Protein AF-A0A1F3V6T2-F1 (afdb_monomer)

Structure (mmCIF, N/CA/C/O backbone):
data_AF-A0A1F3V6T2-F1
#
_entry.id   AF-A0A1F3V6T2-F1
#
loop_
_atom_site.group_PDB
_atom_site.id
_atom_site.type_symbol
_atom_site.label_atom_id
_atom_site.label_alt_id
_atom_site.label_comp_id
_atom_site.label_asym_id
_atom_site.label_entity_id
_atom_site.label_seq_id
_atom_site.pdbx_PDB_ins_code
_atom_site.Cartn_x
_atom_site.Cartn_y
_atom_site.Cartn_z
_atom_site.occupancy
_atom_site.B_iso_or_equiv
_atom_site.auth_seq_id
_atom_site.auth_comp_id
_atom_site.auth_asym_id
_atom_site.auth_atom_id
_atom_site.pdbx_PDB_model_num
ATOM 1 N N . MET A 1 1 ?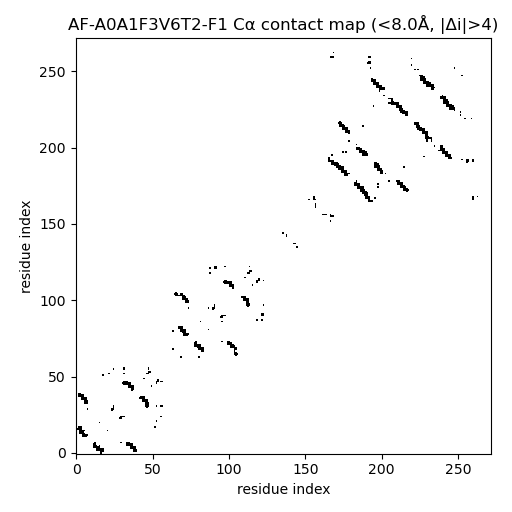 14.745 -22.799 -38.495 1.00 61.53 1 MET A N 1
ATOM 2 C CA . MET A 1 1 ? 13.810 -21.687 -38.235 1.00 61.53 1 MET A CA 1
ATOM 3 C C . MET A 1 1 ? 13.372 -21.833 -36.802 1.00 61.53 1 MET A C 1
ATOM 5 O O . MET A 1 1 ? 12.859 -22.895 -36.468 1.00 61.53 1 MET A O 1
ATOM 9 N N . ASN A 1 2 ? 13.644 -20.835 -35.967 1.00 73.94 2 ASN A N 1
ATOM 10 C CA . ASN A 1 2 ? 13.152 -20.855 -34.597 1.00 73.94 2 ASN A CA 1
ATOM 11 C C . ASN A 1 2 ? 11.636 -20.662 -34.635 1.00 73.94 2 ASN A C 1
ATOM 13 O O . ASN A 1 2 ? 11.120 -19.886 -35.443 1.00 73.94 2 ASN A O 1
ATOM 17 N N . SER A 1 3 ? 10.931 -21.418 -33.806 1.00 87.25 3 SER A N 1
ATOM 18 C CA . SER A 1 3 ? 9.482 -21.347 -33.684 1.00 87.25 3 SER A CA 1
ATOM 19 C C . SER A 1 3 ? 9.137 -21.116 -32.228 1.00 87.25 3 SER A C 1
ATOM 21 O O . SER A 1 3 ? 9.611 -21.838 -31.348 1.00 87.25 3 SER A O 1
ATOM 23 N N . TYR A 1 4 ? 8.308 -20.110 -31.996 1.00 88.25 4 TYR A N 1
ATOM 24 C CA . TYR A 1 4 ? 7.984 -19.612 -30.670 1.00 88.25 4 TYR A CA 1
ATOM 25 C C . TYR A 1 4 ? 6.488 -19.718 -30.399 1.00 88.25 4 TYR A C 1
ATOM 27 O O . TYR A 1 4 ? 5.676 -19.569 -31.310 1.00 88.25 4 TYR A O 1
ATOM 35 N N . PHE A 1 5 ? 6.113 -19.903 -29.139 1.00 89.94 5 PHE A N 1
ATOM 36 C CA . PHE A 1 5 ? 4.740 -19.686 -28.687 1.00 89.94 5 PHE A CA 1
ATOM 37 C C . PHE A 1 5 ? 4.690 -18.462 -27.785 1.00 89.94 5 PHE A C 1
ATOM 39 O O . PHE A 1 5 ? 5.415 -18.414 -26.801 1.00 89.94 5 PHE A O 1
ATOM 46 N N . ILE A 1 6 ? 3.834 -17.490 -28.079 1.00 89.69 6 ILE A N 1
ATOM 47 C CA . ILE A 1 6 ? 3.647 -16.320 -27.217 1.00 89.69 6 ILE A CA 1
ATOM 48 C C . ILE A 1 6 ? 2.579 -16.647 -26.173 1.00 89.69 6 ILE A C 1
ATOM 50 O O . ILE A 1 6 ? 1.506 -17.137 -26.523 1.00 89.69 6 ILE A O 1
ATOM 54 N N . TYR A 1 7 ? 2.854 -16.369 -24.901 1.00 82.25 7 TYR A N 1
ATOM 55 C CA . TYR A 1 7 ? 1.855 -16.367 -23.838 1.00 82.25 7 TYR A CA 1
ATOM 56 C C . TYR A 1 7 ? 1.177 -14.996 -23.779 1.00 82.25 7 TYR A C 1
ATOM 58 O O . TYR A 1 7 ? 1.721 -14.043 -23.222 1.00 82.25 7 TYR A O 1
ATOM 66 N N . HIS A 1 8 ? -0.014 -14.906 -24.365 1.00 83.44 8 HIS A N 1
ATOM 67 C CA . HIS A 1 8 ? -0.778 -13.670 -24.491 1.00 83.44 8 HIS A CA 1
ATOM 68 C C . HIS A 1 8 ? -2.250 -13.932 -24.164 1.00 83.44 8 HIS A C 1
ATOM 70 O O . HIS A 1 8 ? -2.824 -14.929 -24.608 1.00 83.44 8 HIS A O 1
ATOM 76 N N . SER A 1 9 ? -2.883 -13.034 -23.401 1.00 83.25 9 SER A N 1
ATOM 77 C CA . SER A 1 9 ? -4.289 -13.178 -22.986 1.00 83.25 9 SER A CA 1
ATOM 78 C C . SER A 1 9 ? -4.594 -14.555 -22.359 1.00 83.25 9 SER A C 1
ATOM 80 O O . SER A 1 9 ? -5.547 -15.227 -22.751 1.00 83.25 9 SER A O 1
ATOM 82 N N . GLU A 1 10 ? -3.739 -14.987 -21.422 1.00 82.19 10 GLU A N 1
ATOM 83 C CA . GLU A 1 10 ? -3.847 -16.251 -20.662 1.00 82.19 10 GLU A CA 1
ATOM 84 C C . GLU A 1 10 ? -3.774 -17.547 -21.492 1.00 82.19 10 GLU A C 1
ATOM 86 O O . GLU A 1 10 ? -4.137 -18.625 -21.020 1.00 82.19 10 GLU A O 1
ATOM 91 N N . LYS A 1 11 ? -3.276 -17.483 -22.730 1.00 86.19 11 LYS A N 1
ATOM 92 C CA . LYS A 1 11 ? -3.096 -18.662 -23.585 1.00 86.19 11 LYS A CA 1
ATOM 93 C C . LYS A 1 11 ? -1.800 -18.601 -24.381 1.00 86.19 11 LYS A C 1
ATOM 95 O O . LYS A 1 11 ? -1.333 -17.531 -24.759 1.00 86.19 11 LYS A O 1
ATOM 100 N N . PHE A 1 12 ? -1.251 -19.774 -24.686 1.00 87.25 12 PHE A N 1
ATOM 101 C CA . PHE A 1 12 ? -0.165 -19.896 -25.653 1.00 87.25 12 PHE A CA 1
ATOM 102 C C . PHE A 1 12 ? -0.721 -19.842 -27.077 1.00 87.25 12 PHE A C 1
ATOM 104 O O . PHE A 1 12 ? -1.644 -20.580 -27.426 1.00 87.25 12 PHE A O 1
ATOM 111 N N . GLN A 1 13 ? -0.151 -18.971 -27.900 1.00 90.31 13 GLN A N 1
ATOM 112 C CA . GLN A 1 13 ? -0.475 -18.807 -29.313 1.00 90.31 13 GLN A CA 1
ATOM 113 C C . GLN A 1 13 ? 0.779 -19.067 -30.148 1.00 90.31 13 GLN A C 1
ATOM 115 O O . GLN A 1 13 ? 1.869 -18.652 -29.762 1.00 90.31 13 GLN A O 1
ATOM 120 N N . GLY A 1 14 ? 0.636 -19.755 -31.279 1.00 90.81 14 GLY A N 1
ATOM 121 C CA . GLY A 1 14 ? 1.749 -20.079 -32.170 1.00 90.81 14 GLY A CA 1
ATOM 122 C C . GLY A 1 14 ? 1.569 -21.432 -32.868 1.00 90.81 14 GLY A C 1
ATOM 123 O O . GLY A 1 14 ? 0.475 -22.005 -32.811 1.00 90.81 14 GLY A O 1
ATOM 124 N N . PRO A 1 15 ? 2.629 -21.964 -33.501 1.00 93.25 15 PRO A N 1
ATOM 125 C CA . PRO A 1 15 ? 3.989 -21.417 -33.524 1.00 93.25 15 PRO A CA 1
ATOM 126 C C . PRO A 1 15 ? 4.113 -20.157 -34.395 1.00 93.25 15 PRO A C 1
ATOM 128 O O . PRO A 1 15 ? 3.464 -20.058 -35.430 1.00 93.25 15 PRO A O 1
ATOM 131 N N . PHE A 1 16 ? 4.976 -19.230 -33.986 1.00 93.62 16 PHE A N 1
ATOM 132 C CA . PHE A 1 16 ? 5.347 -18.030 -34.737 1.00 93.62 16 PHE A CA 1
ATOM 133 C C . PHE A 1 16 ? 6.841 -18.029 -35.070 1.00 93.62 16 PHE A C 1
ATOM 135 O O . PHE A 1 16 ? 7.673 -18.471 -34.275 1.00 93.62 16 PHE A O 1
ATOM 142 N N . SER A 1 17 ? 7.174 -17.496 -36.237 1.00 93.69 17 SER A N 1
ATOM 143 C CA . SER A 1 17 ? 8.520 -17.083 -36.636 1.00 93.69 17 SER A CA 1
ATOM 144 C C . SER A 1 17 ? 8.889 -15.717 -36.049 1.00 93.69 17 SER A C 1
ATOM 146 O O . SER A 1 17 ? 8.021 -14.945 -35.637 1.00 93.69 17 SER A O 1
ATOM 148 N N . THR A 1 18 ? 10.181 -15.381 -36.050 1.00 91.75 18 THR A N 1
ATOM 149 C CA . THR A 1 18 ? 10.681 -14.0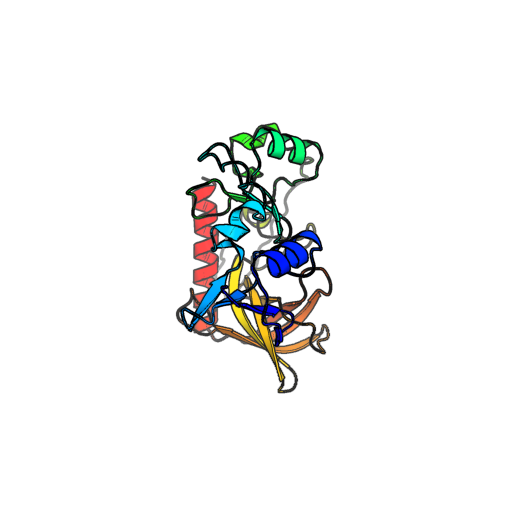67 -35.614 1.00 91.75 18 THR A CA 1
ATOM 150 C C . THR A 1 18 ? 9.999 -12.912 -36.366 1.00 91.75 18 THR A C 1
ATOM 152 O O . THR A 1 18 ? 9.535 -11.960 -35.737 1.00 91.75 18 THR A O 1
ATOM 155 N N . GLU A 1 19 ? 9.844 -13.012 -37.692 1.00 93.44 19 GLU A N 1
ATOM 156 C CA . GLU A 1 19 ? 9.129 -12.027 -38.515 1.00 93.44 19 GLU A CA 1
ATOM 157 C C . GLU A 1 19 ? 7.653 -11.850 -38.129 1.00 93.44 19 GLU A C 1
ATOM 159 O O . GLU A 1 19 ? 7.149 -10.722 -38.128 1.00 93.44 19 GLU A O 1
ATOM 164 N N . GLU A 1 20 ? 6.948 -12.936 -37.799 1.00 94.62 20 GLU A N 1
ATOM 16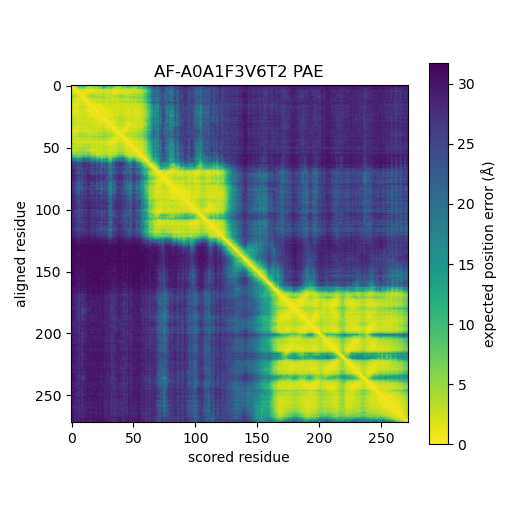5 C CA . GLU A 1 20 ? 5.547 -12.872 -37.367 1.00 94.62 20 GLU A CA 1
ATOM 166 C C . GLU A 1 20 ? 5.422 -12.164 -36.018 1.00 94.62 20 GLU A C 1
ATOM 168 O O . GLU A 1 20 ? 4.587 -11.271 -35.875 1.00 94.62 20 GLU A O 1
ATOM 173 N N . ILE A 1 21 ? 6.306 -12.465 -35.065 1.00 93.56 21 ILE A N 1
ATOM 174 C CA . ILE A 1 21 ? 6.352 -11.780 -33.764 1.00 93.56 21 ILE A CA 1
ATOM 175 C C . ILE A 1 21 ? 6.653 -10.290 -33.951 1.00 93.56 21 ILE A C 1
ATOM 177 O O . ILE A 1 21 ? 5.961 -9.439 -33.393 1.00 93.56 21 ILE A O 1
ATOM 181 N N . ALA A 1 22 ? 7.623 -9.952 -34.803 1.00 93.75 22 ALA A N 1
ATOM 182 C CA . ALA A 1 22 ? 7.934 -8.568 -35.149 1.00 93.75 22 ALA A CA 1
ATOM 183 C C . ALA A 1 22 ? 6.749 -7.850 -35.827 1.00 93.75 22 ALA A C 1
ATOM 185 O O . ALA A 1 22 ? 6.590 -6.635 -35.697 1.00 93.75 22 ALA A O 1
ATOM 186 N N . SER A 1 23 ? 5.908 -8.567 -36.578 1.00 94.69 23 SER A N 1
ATOM 187 C CA . SER A 1 23 ? 4.662 -8.026 -37.134 1.00 94.69 23 SER A CA 1
ATOM 188 C C . SER A 1 23 ? 3.630 -7.744 -36.037 1.00 94.69 23 SER A C 1
ATOM 190 O O . SER A 1 23 ? 3.064 -6.651 -36.003 1.00 94.69 23 SER A O 1
ATOM 192 N N . LEU A 1 24 ? 3.439 -8.680 -35.101 1.00 94.75 24 LEU A N 1
ATOM 193 C CA . LEU A 1 24 ? 2.511 -8.532 -33.975 1.00 94.75 24 LEU A CA 1
ATOM 194 C C . LEU A 1 24 ? 2.904 -7.365 -33.054 1.00 94.75 24 LEU A C 1
ATOM 196 O O . LEU A 1 24 ? 2.035 -6.589 -32.654 1.00 94.75 24 LEU A O 1
ATOM 200 N N . LEU A 1 25 ? 4.204 -7.194 -32.784 1.00 91.19 25 LEU A N 1
ATOM 201 C CA . LEU A 1 25 ? 4.751 -6.055 -32.037 1.00 91.19 25 LEU A CA 1
ATOM 202 C C . LEU A 1 25 ? 4.471 -4.723 -32.748 1.00 91.19 25 LEU A C 1
ATOM 204 O O . LEU A 1 25 ? 3.985 -3.782 -32.127 1.00 91.19 25 LEU A O 1
ATOM 208 N N . ARG A 1 26 ? 4.702 -4.641 -34.069 1.00 92.00 26 ARG A N 1
ATOM 209 C CA . ARG A 1 26 ? 4.402 -3.432 -34.868 1.00 92.00 26 ARG A CA 1
ATOM 210 C C . ARG A 1 26 ? 2.921 -3.063 -34.870 1.00 92.00 26 ARG A C 1
ATOM 212 O O . ARG A 1 26 ? 2.588 -1.887 -34.984 1.00 92.00 26 ARG A O 1
ATOM 219 N N . GLN A 1 27 ? 2.047 -4.058 -34.767 1.00 93.69 27 GLN A N 1
ATOM 220 C CA . GLN A 1 27 ? 0.597 -3.877 -34.720 1.00 93.69 27 GLN A CA 1
ATOM 221 C C . GLN A 1 27 ? 0.069 -3.631 -33.295 1.00 93.69 27 GLN A C 1
ATOM 223 O O . GLN A 1 27 ? -1.133 -3.441 -33.131 1.00 93.69 27 GLN A O 1
ATOM 228 N N . ASN A 1 28 ? 0.942 -3.613 -32.276 1.00 89.50 28 ASN A N 1
ATOM 229 C CA . ASN A 1 28 ? 0.584 -3.532 -30.855 1.00 89.50 28 ASN A CA 1
ATOM 230 C C . ASN A 1 28 ? -0.399 -4.630 -30.399 1.00 89.50 28 ASN A C 1
ATOM 232 O O . ASN A 1 28 ? -1.178 -4.418 -29.472 1.00 89.50 28 ASN A O 1
ATOM 236 N N . VAL A 1 29 ? -0.385 -5.795 -31.055 1.00 92.88 29 VAL A N 1
ATOM 237 C CA . VAL A 1 29 ? -1.195 -6.959 -30.648 1.00 92.88 29 VAL A CA 1
ATOM 238 C C . VAL A 1 29 ? -0.585 -7.621 -29.413 1.00 92.88 29 VAL A C 1
ATOM 240 O O . VAL A 1 29 ? -1.305 -8.086 -28.538 1.00 92.88 29 VAL A O 1
ATOM 243 N N . VAL A 1 30 ? 0.745 -7.620 -29.346 1.00 90.31 30 VAL A N 1
ATOM 244 C CA . VAL A 1 30 ? 1.560 -8.136 -28.241 1.00 90.31 30 VAL A CA 1
ATOM 245 C C . VAL A 1 30 ? 2.552 -7.060 -27.819 1.00 90.31 30 VAL A C 1
ATOM 247 O O . VAL A 1 30 ? 2.884 -6.174 -28.611 1.00 90.31 30 VAL A O 1
ATOM 250 N N . THR A 1 31 ? 3.036 -7.120 -26.580 1.00 90.19 31 THR A N 1
ATOM 251 C CA . THR A 1 31 ? 4.022 -6.157 -26.061 1.00 90.19 31 THR A CA 1
ATOM 252 C C . THR A 1 31 ? 5.355 -6.827 -25.752 1.00 90.19 31 THR A C 1
ATOM 254 O O . THR A 1 31 ? 5.413 -8.021 -25.471 1.00 90.19 31 THR A O 1
ATOM 257 N N . VAL A 1 32 ? 6.440 -6.048 -25.716 1.00 87.38 32 VAL A N 1
ATOM 258 C CA . VAL A 1 32 ? 7.767 -6.545 -25.305 1.00 87.38 32 VAL A CA 1
ATOM 259 C C . VAL A 1 32 ? 7.809 -7.065 -23.859 1.00 87.38 32 VAL A C 1
ATOM 261 O O . VAL A 1 32 ? 8.792 -7.696 -23.483 1.00 87.38 32 VAL A O 1
ATOM 264 N N . GLN A 1 33 ? 6.766 -6.818 -23.051 1.00 82.44 33 GLN A N 1
ATOM 265 C CA . GLN A 1 33 ? 6.658 -7.347 -21.690 1.00 82.44 33 GLN A CA 1
ATOM 266 C C . GLN A 1 33 ? 6.121 -8.782 -21.630 1.00 82.44 33 GLN A C 1
ATOM 268 O O . GLN A 1 33 ? 6.206 -9.408 -20.574 1.00 82.44 33 GLN A O 1
ATOM 273 N N . GLU A 1 34 ? 5.570 -9.296 -22.728 1.00 83.31 34 GLU A N 1
ATOM 274 C CA . GLU A 1 34 ? 5.013 -10.645 -22.791 1.00 83.31 34 GLU A CA 1
ATOM 275 C C . GLU A 1 34 ? 6.099 -11.710 -22.898 1.00 83.31 34 GLU A C 1
ATOM 277 O O . GLU A 1 34 ? 7.274 -11.421 -23.134 1.00 83.31 34 GLU A O 1
ATOM 282 N N . TYR A 1 35 ? 5.688 -12.960 -22.712 1.00 86.50 35 TYR A N 1
ATOM 283 C CA . TYR A 1 35 ? 6.588 -14.099 -22.674 1.00 86.50 35 TYR A CA 1
ATOM 284 C C . TYR A 1 35 ? 6.461 -14.942 -23.933 1.00 86.50 35 TYR A C 1
ATOM 286 O O . TYR A 1 35 ? 5.364 -15.183 -24.434 1.00 86.50 35 TYR A O 1
ATOM 294 N N . LEU A 1 36 ? 7.591 -15.445 -24.405 1.00 86.88 36 LEU A N 1
ATOM 295 C CA . LEU A 1 36 ? 7.683 -16.416 -25.480 1.00 86.88 36 LEU A CA 1
ATOM 296 C C . LEU A 1 36 ? 8.253 -17.730 -24.948 1.00 86.88 36 LEU A C 1
ATOM 298 O O . LEU A 1 36 ? 9.136 -17.743 -24.097 1.00 86.88 36 LEU A O 1
ATOM 302 N N . TYR A 1 37 ? 7.768 -18.841 -25.473 1.00 80.81 37 TYR A N 1
ATOM 303 C CA . TYR A 1 37 ? 8.329 -20.162 -25.265 1.00 80.81 37 TYR A CA 1
ATOM 304 C C . TYR A 1 37 ? 9.102 -20.569 -26.514 1.00 80.81 37 TYR A C 1
ATOM 306 O O . TYR A 1 37 ? 8.518 -20.689 -27.594 1.00 80.81 37 TYR A O 1
ATOM 314 N N . ASP A 1 38 ? 10.409 -20.763 -26.367 1.00 81.69 38 ASP A N 1
ATOM 315 C CA . ASP A 1 38 ? 11.296 -21.215 -27.432 1.00 81.69 38 ASP A CA 1
ATOM 316 C C . ASP A 1 38 ? 11.292 -22.750 -27.495 1.00 81.69 38 ASP A C 1
ATOM 318 O O . ASP A 1 38 ? 11.676 -23.430 -26.540 1.00 81.69 38 ASP A O 1
ATOM 322 N N . LEU A 1 39 ? 10.862 -23.316 -28.627 1.00 74.06 39 LEU A N 1
ATOM 323 C CA . LEU A 1 39 ? 10.792 -24.770 -28.808 1.00 74.06 39 LEU A CA 1
ATOM 324 C C . LEU A 1 39 ? 12.161 -25.453 -2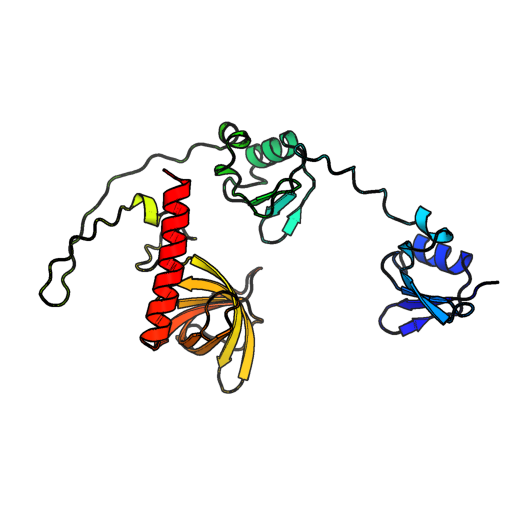8.914 1.00 74.06 39 LEU A C 1
ATOM 326 O O . LEU A 1 39 ? 12.276 -26.632 -28.571 1.00 74.06 39 LEU A O 1
ATOM 330 N N . GLN A 1 40 ? 13.179 -24.747 -29.406 1.00 77.62 40 GLN A N 1
ATOM 331 C CA . GLN A 1 40 ? 14.523 -25.285 -29.582 1.00 77.62 40 GLN A CA 1
ATOM 332 C C . GLN A 1 40 ? 15.225 -25.431 -28.231 1.00 77.62 40 GLN A C 1
ATOM 334 O O . GLN A 1 40 ? 15.829 -26.470 -27.962 1.00 77.62 40 GLN A O 1
ATOM 339 N N . PHE A 1 41 ? 15.113 -24.418 -27.371 1.00 74.25 41 PHE A N 1
ATOM 340 C CA . PHE A 1 41 ? 15.767 -24.403 -26.058 1.00 74.25 41 PHE A CA 1
ATOM 341 C C . PHE A 1 41 ? 14.857 -24.854 -24.904 1.00 74.25 41 PHE A C 1
ATOM 343 O O . PHE A 1 41 ? 15.344 -25.109 -23.804 1.00 74.25 41 PHE A O 1
ATOM 350 N N . ARG A 1 42 ? 13.552 -25.021 -25.160 1.00 75.56 42 ARG A N 1
ATOM 351 C CA . ARG A 1 42 ? 12.521 -25.437 -24.190 1.00 75.56 42 ARG A CA 1
ATOM 352 C C . ARG A 1 42 ? 12.443 -24.542 -22.954 1.00 75.56 42 ARG A C 1
ATOM 354 O O . ARG A 1 42 ? 12.196 -25.022 -21.847 1.00 75.56 42 ARG A O 1
ATOM 361 N N . CYS A 1 43 ? 12.619 -23.245 -23.140 1.00 65.81 43 CYS A N 1
ATOM 362 C CA . CYS A 1 43 ? 12.584 -22.257 -22.072 1.00 65.81 43 CYS A CA 1
ATOM 363 C C . CYS A 1 43 ? 11.706 -21.064 -22.445 1.00 65.81 43 CYS A C 1
ATOM 365 O O . CYS A 1 43 ? 11.342 -20.861 -23.605 1.00 65.81 43 CYS A O 1
ATOM 367 N N . ILE A 1 44 ? 11.320 -20.317 -21.413 1.00 70.94 44 ILE A N 1
ATOM 368 C CA . ILE A 1 44 ? 10.501 -19.117 -21.529 1.00 70.94 44 ILE A CA 1
ATOM 369 C C . ILE A 1 44 ? 11.420 -17.904 -21.411 1.00 70.94 44 ILE A C 1
ATOM 371 O O . ILE A 1 44 ? 12.226 -17.843 -20.484 1.00 70.94 44 ILE A O 1
ATOM 375 N N 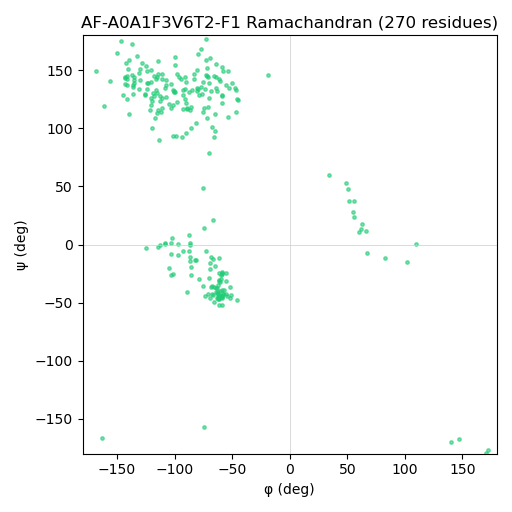. PHE A 1 45 ? 11.259 -16.944 -22.313 1.00 77.19 45 PHE A N 1
ATOM 376 C CA . PHE A 1 45 ? 11.938 -15.650 -22.276 1.00 77.19 45 PHE A CA 1
ATOM 377 C C . PHE A 1 45 ? 10.913 -14.527 -22.310 1.00 77.19 45 PHE A C 1
ATOM 379 O O . PHE A 1 45 ? 9.824 -14.699 -22.861 1.00 77.19 45 PHE A O 1
ATOM 386 N N . GLN A 1 46 ? 11.253 -13.364 -21.766 1.00 77.12 46 GLN A N 1
ATOM 387 C CA . GLN A 1 46 ? 10.484 -12.164 -22.068 1.00 77.12 46 GLN A CA 1
ATOM 388 C C . GLN A 1 46 ? 10.845 -11.675 -23.480 1.00 77.12 46 GLN A C 1
ATOM 390 O O . GLN A 1 46 ? 12.012 -11.710 -23.869 1.00 77.12 46 GLN A O 1
ATOM 395 N N . ILE A 1 47 ? 9.867 -11.209 -24.264 1.00 83.62 47 ILE A N 1
ATOM 396 C CA . ILE A 1 47 ? 10.092 -10.764 -25.653 1.00 83.62 47 ILE A CA 1
ATOM 397 C C . ILE A 1 47 ? 11.183 -9.689 -25.714 1.00 83.62 47 ILE A C 1
ATOM 399 O O . ILE A 1 47 ? 12.071 -9.770 -26.558 1.00 83.62 47 ILE A O 1
ATOM 403 N N . GLY A 1 48 ? 11.176 -8.731 -24.786 1.00 81.38 48 GLY A N 1
ATOM 404 C CA . GLY A 1 48 ? 12.176 -7.664 -24.715 1.00 81.38 48 GLY A CA 1
ATOM 405 C C . GLY A 1 48 ? 13.607 -8.100 -24.369 1.00 81.38 48 GLY A C 1
ATOM 406 O O . GLY A 1 48 ? 14.528 -7.302 -24.533 1.00 81.38 48 GLY A O 1
ATOM 407 N N . GLU A 1 49 ? 13.820 -9.334 -23.906 1.00 80.19 49 GLU A N 1
ATOM 408 C CA . GLU A 1 49 ? 15.153 -9.858 -23.566 1.00 80.19 49 GLU A CA 1
ATOM 409 C C . GLU A 1 49 ? 15.875 -10.477 -24.772 1.00 80.19 49 GLU A C 1
ATOM 411 O O . GLU A 1 49 ? 17.086 -10.699 -24.723 1.00 80.19 49 GLU A O 1
ATOM 416 N N . ILE A 1 50 ? 15.160 -10.732 -25.871 1.00 83.12 50 ILE A N 1
ATOM 417 C CA . ILE A 1 50 ? 15.729 -11.323 -27.085 1.00 83.12 50 ILE A CA 1
ATOM 418 C C . ILE A 1 50 ? 16.338 -10.244 -27.972 1.00 83.12 50 ILE A C 1
ATOM 420 O O . ILE A 1 50 ? 15.703 -9.233 -28.269 1.00 83.12 50 ILE A O 1
ATOM 424 N N . GLU A 1 51 ? 17.558 -10.504 -28.452 1.00 83.75 51 GLU A N 1
ATOM 425 C CA . GLU A 1 51 ? 18.327 -9.590 -29.305 1.00 83.75 51 GLU A CA 1
ATOM 426 C C . GLU A 1 51 ? 17.524 -9.100 -30.521 1.00 83.75 51 GLU A C 1
ATOM 428 O O . GLU A 1 51 ? 17.448 -7.896 -30.761 1.00 83.75 51 GLU A O 1
ATOM 433 N N . ASP A 1 52 ? 16.839 -10.016 -31.212 1.00 86.38 52 ASP A N 1
ATOM 434 C CA . ASP A 1 52 ? 16.016 -9.736 -32.397 1.00 86.38 52 ASP A CA 1
ATOM 435 C C . ASP A 1 52 ? 14.881 -8.730 -32.129 1.00 86.38 52 ASP A C 1
ATOM 437 O O . ASP A 1 52 ? 14.422 -8.047 -33.049 1.00 86.38 52 ASP A O 1
ATOM 441 N N . PHE A 1 53 ? 14.433 -8.600 -30.873 1.00 87.44 53 PHE A N 1
ATOM 442 C CA . PHE A 1 53 ? 13.316 -7.735 -30.493 1.00 87.44 53 PHE A CA 1
ATOM 443 C C . PHE A 1 53 ? 13.726 -6.480 -29.717 1.00 87.44 53 PHE A C 1
ATOM 445 O O . PHE A 1 53 ? 12.867 -5.651 -29.407 1.00 87.44 53 PHE A O 1
ATOM 452 N N . LYS A 1 54 ? 15.024 -6.259 -29.470 1.00 83.50 54 LYS A N 1
ATOM 453 C CA . LYS A 1 54 ? 15.505 -5.065 -28.750 1.00 83.50 54 LYS A CA 1
ATOM 454 C C . LYS A 1 54 ? 15.130 -3.749 -29.428 1.00 83.50 54 LYS A C 1
ATOM 456 O O . LYS A 1 54 ? 14.908 -2.755 -28.748 1.00 83.50 54 LYS A O 1
ATOM 461 N N . ASN A 1 55 ? 14.990 -3.743 -30.752 1.00 84.69 55 ASN A N 1
ATOM 462 C CA . ASN A 1 55 ? 14.568 -2.560 -31.510 1.00 84.69 55 ASN A CA 1
ATOM 463 C C . ASN A 1 55 ? 13.098 -2.165 -31.266 1.00 84.69 55 ASN A C 1
ATOM 465 O O . ASN A 1 55 ? 12.707 -1.052 -31.608 1.00 84.69 55 ASN A O 1
ATOM 469 N N . PHE A 1 56 ? 12.289 -3.063 -30.692 1.00 81.75 56 PHE A N 1
ATOM 470 C CA . PHE A 1 56 ? 10.913 -2.782 -30.265 1.00 81.75 56 PHE A CA 1
ATOM 471 C C . PHE A 1 56 ? 10.828 -2.341 -28.805 1.00 81.75 56 PHE A C 1
ATOM 473 O O . PHE A 1 56 ? 9.741 -1.987 -28.341 1.00 81.75 56 PHE A O 1
ATOM 480 N N . LEU A 1 57 ? 11.946 -2.363 -28.069 1.00 71.94 57 LEU A N 1
ATOM 481 C CA . LEU A 1 57 ? 11.979 -1.770 -26.744 1.00 71.94 57 LEU A CA 1
ATOM 482 C C . LEU A 1 57 ? 11.651 -0.280 -26.876 1.00 71.94 57 LEU A C 1
ATOM 484 O O . LEU A 1 57 ? 12.102 0.376 -27.823 1.00 71.94 57 LEU A O 1
ATOM 488 N N . PRO A 1 58 ? 10.880 0.281 -25.932 1.00 69.12 58 PRO A N 1
ATOM 489 C CA . PRO A 1 58 ? 10.752 1.724 -25.860 1.00 69.12 58 PRO A CA 1
ATOM 490 C C . PRO A 1 58 ? 12.158 2.341 -25.791 1.00 69.12 58 PRO A C 1
ATOM 492 O O . PRO A 1 58 ? 13.071 1.702 -25.250 1.00 69.12 58 PRO A O 1
ATOM 495 N N . PRO A 1 59 ? 12.355 3.564 -26.327 1.00 61.50 59 PRO A N 1
ATOM 496 C CA . PRO A 1 59 ? 13.622 4.261 -26.168 1.00 61.50 59 PRO A CA 1
ATOM 497 C C . PRO A 1 59 ? 14.017 4.185 -24.701 1.00 61.50 59 PRO A C 1
ATOM 499 O O . PRO A 1 59 ? 13.157 4.376 -23.831 1.00 61.50 59 PRO A O 1
ATOM 502 N N . ALA A 1 60 ? 15.290 3.858 -24.449 1.00 47.78 60 ALA A N 1
ATOM 503 C CA . ALA A 1 60 ? 15.807 3.796 -23.093 1.00 47.78 60 ALA A CA 1
ATOM 504 C C . ALA A 1 60 ? 15.306 5.051 -22.366 1.00 47.78 60 ALA A C 1
ATOM 506 O O . ALA A 1 60 ? 15.471 6.153 -22.913 1.00 47.78 60 ALA A O 1
ATOM 507 N N . PRO A 1 61 ? 14.612 4.901 -21.221 1.00 48.84 61 PRO A N 1
ATOM 508 C CA . PRO A 1 61 ? 14.105 6.055 -20.502 1.00 48.84 61 PRO A CA 1
ATOM 509 C C . PRO A 1 61 ? 15.265 7.044 -20.348 1.00 48.84 61 PRO A C 1
ATOM 511 O O . PRO A 1 61 ? 16.401 6.592 -20.154 1.00 48.84 61 PRO A O 1
ATOM 514 N N . PRO A 1 62 ? 15.025 8.360 -20.528 1.00 50.28 62 PRO A N 1
ATOM 515 C CA . PRO A 1 62 ? 16.091 9.351 -20.480 1.00 50.28 62 PRO A CA 1
ATOM 516 C C . PRO A 1 62 ? 16.956 9.064 -19.260 1.00 50.28 62 PRO A C 1
ATOM 518 O O . PRO A 1 62 ? 16.411 8.887 -18.171 1.00 50.28 62 PRO A O 1
ATOM 521 N N . ALA A 1 63 ? 18.266 8.908 -19.486 1.00 47.97 63 ALA A N 1
ATOM 522 C CA . ALA A 1 63 ? 19.196 8.434 -18.471 1.00 47.97 63 ALA A CA 1
ATOM 523 C C . ALA A 1 63 ? 18.945 9.188 -17.162 1.00 47.97 63 ALA A C 1
ATOM 525 O O . ALA A 1 63 ? 19.125 10.404 -17.125 1.00 47.97 63 ALA A O 1
ATOM 526 N N . PHE A 1 64 ? 18.484 8.469 -16.135 1.00 47.94 64 PHE A N 1
ATOM 527 C CA . PHE A 1 64 ? 18.221 9.039 -14.822 1.00 47.94 64 PHE A CA 1
ATOM 528 C C . PHE A 1 64 ? 19.558 9.491 -14.252 1.00 47.94 64 PHE A C 1
ATOM 530 O O . PHE A 1 64 ? 20.443 8.665 -14.020 1.00 47.94 64 PHE A O 1
ATOM 537 N N . ARG A 1 65 ? 19.744 10.800 -14.116 1.00 56.78 65 ARG A N 1
ATOM 538 C CA . ARG A 1 65 ? 20.988 11.387 -13.636 1.00 56.78 65 ARG A CA 1
ATOM 539 C C . ARG A 1 65 ? 20.943 11.442 -12.112 1.00 56.78 65 ARG A C 1
ATOM 541 O O . ARG A 1 65 ? 20.103 12.161 -11.561 1.00 56.78 65 ARG A O 1
ATOM 548 N N . PRO A 1 66 ? 21.832 10.705 -11.421 1.00 54.38 66 PRO A N 1
ATOM 549 C CA . PRO A 1 66 ? 21.986 10.808 -9.978 1.00 54.38 66 PRO A CA 1
ATOM 550 C C . PRO A 1 66 ? 22.049 12.268 -9.530 1.00 54.38 66 PRO A C 1
ATOM 552 O O . PRO A 1 66 ? 22.782 13.056 -10.121 1.00 54.38 66 PRO A O 1
ATOM 555 N N . HIS A 1 67 ? 21.288 12.617 -8.494 1.00 58.41 67 HIS A N 1
ATOM 556 C CA . HIS A 1 67 ? 21.250 13.951 -7.873 1.00 58.41 67 HIS A CA 1
ATOM 557 C C . HIS A 1 67 ? 20.672 15.109 -8.714 1.00 58.41 67 HIS A C 1
ATOM 559 O O . HIS A 1 67 ? 20.460 16.182 -8.159 1.00 58.41 67 HIS A O 1
ATOM 565 N N . GLU A 1 68 ? 20.367 14.919 -10.002 1.00 65.00 68 GLU A N 1
ATOM 566 C CA . GLU A 1 68 ? 19.704 15.941 -10.840 1.00 65.00 68 GLU A CA 1
ATOM 567 C C . GLU A 1 68 ? 18.213 15.646 -11.058 1.00 65.00 68 GLU A C 1
ATOM 569 O O . GLU A 1 68 ? 17.414 16.563 -11.284 1.00 65.00 68 GLU A O 1
ATOM 574 N N . ASP A 1 69 ? 17.846 14.367 -10.975 1.00 77.25 69 ASP A N 1
ATOM 575 C CA . ASP A 1 69 ? 16.507 13.890 -11.268 1.00 77.25 69 ASP A CA 1
ATOM 576 C C . ASP A 1 69 ? 15.766 13.394 -10.017 1.00 77.25 69 ASP A C 1
ATOM 578 O O . ASP A 1 69 ? 16.306 12.735 -9.123 1.00 77.25 69 ASP A O 1
ATOM 582 N N . TYR A 1 70 ? 14.471 13.681 -10.007 1.00 80.31 70 TYR A N 1
ATOM 583 C CA . TYR A 1 70 ? 13.543 13.398 -8.929 1.00 80.31 70 TYR A CA 1
ATOM 584 C C . TYR A 1 70 ? 12.369 12.570 -9.449 1.00 80.31 70 TYR A C 1
ATOM 586 O O . TYR A 1 70 ? 11.811 12.845 -10.513 1.00 80.31 70 TYR A O 1
ATOM 594 N N . LEU A 1 71 ? 11.947 11.584 -8.669 1.00 78.88 71 LEU A N 1
ATOM 595 C CA . LEU A 1 71 ? 10.635 10.968 -8.815 1.00 78.88 71 LEU A CA 1
ATOM 596 C C . LEU A 1 71 ? 9.658 11.725 -7.933 1.00 78.88 71 LEU A C 1
ATOM 598 O O . LEU A 1 71 ? 9.999 12.083 -6.808 1.00 78.88 71 LEU A O 1
ATOM 602 N N . VAL A 1 72 ? 8.448 11.950 -8.426 1.00 80.62 72 VAL A N 1
ATOM 603 C CA . VAL A 1 72 ? 7.381 12.608 -7.677 1.00 80.62 72 VAL A CA 1
ATOM 604 C C . VAL A 1 72 ? 6.253 11.612 -7.467 1.00 80.62 72 VAL A C 1
ATOM 606 O O . VAL A 1 72 ? 5.813 10.965 -8.409 1.00 80.62 72 VAL A O 1
ATOM 609 N N . CYS A 1 73 ? 5.778 11.482 -6.235 1.00 57.47 73 CYS A N 1
ATOM 610 C CA . CYS A 1 73 ? 4.614 10.681 -5.897 1.00 57.47 73 CYS A CA 1
ATOM 611 C C . CYS A 1 73 ? 3.479 11.610 -5.471 1.00 57.47 73 CYS A C 1
ATOM 613 O O . CYS A 1 73 ? 3.573 12.334 -4.476 1.00 57.47 73 CYS A O 1
ATOM 615 N N . ARG A 1 74 ? 2.392 11.574 -6.241 1.00 70.62 74 ARG A N 1
ATOM 616 C CA . ARG A 1 74 ? 1.173 12.343 -5.994 1.00 70.62 74 ARG A CA 1
ATOM 617 C C . ARG A 1 74 ? -0.022 11.433 -6.205 1.00 70.62 74 ARG A C 1
ATOM 619 O O . ARG A 1 74 ? -0.129 10.779 -7.237 1.00 70.62 74 ARG A O 1
ATOM 626 N N . ASN A 1 75 ? -0.938 11.396 -5.240 1.00 54.19 75 ASN A N 1
ATOM 627 C CA . ASN A 1 75 ? -2.112 10.514 -5.279 1.00 54.19 75 ASN A CA 1
ATOM 628 C C . ASN A 1 75 ? -1.753 9.036 -5.558 1.00 54.19 75 ASN A C 1
ATOM 630 O O . ASN A 1 75 ? -2.477 8.357 -6.280 1.00 54.19 75 ASN A O 1
ATOM 634 N N . ASN A 1 76 ? -0.628 8.554 -5.013 1.00 47.28 76 ASN A N 1
ATOM 635 C CA . ASN A 1 76 ? -0.064 7.214 -5.249 1.00 47.28 76 ASN A CA 1
ATOM 636 C C . ASN A 1 76 ? 0.329 6.908 -6.706 1.00 47.28 76 ASN A C 1
ATOM 638 O O . ASN A 1 76 ? 0.605 5.757 -7.036 1.00 47.28 76 ASN A O 1
ATOM 642 N N . VAL A 1 77 ? 0.387 7.921 -7.572 1.00 58.62 77 VAL A N 1
ATOM 643 C CA . VAL A 1 77 ? 0.969 7.812 -8.909 1.00 58.62 77 VAL A CA 1
ATOM 644 C C . VAL A 1 77 ? 2.393 8.343 -8.842 1.00 58.62 77 VAL A C 1
ATOM 646 O O . VAL A 1 77 ? 2.619 9.481 -8.422 1.00 58.62 77 VAL A O 1
ATOM 649 N N . ILE A 1 78 ? 3.349 7.499 -9.228 1.00 70.25 78 ILE A N 1
ATOM 650 C CA . ILE A 1 78 ? 4.755 7.875 -9.351 1.00 70.25 78 ILE A CA 1
ATOM 651 C C . ILE A 1 78 ? 4.965 8.401 -10.768 1.00 70.25 78 ILE A C 1
ATOM 653 O O . ILE A 1 78 ? 4.794 7.676 -11.745 1.00 70.25 78 ILE A O 1
ATOM 657 N N . GLU A 1 79 ? 5.319 9.674 -10.867 1.00 77.88 79 GLU A N 1
ATOM 658 C CA . GLU A 1 79 ? 5.606 10.370 -12.112 1.00 77.88 79 GLU A CA 1
ATOM 659 C C . GLU A 1 79 ? 7.077 10.816 -12.113 1.00 77.88 79 GLU A C 1
ATOM 661 O O . GLU A 1 79 ? 7.625 11.230 -11.087 1.00 77.88 79 GLU A O 1
ATOM 666 N N . GLY A 1 80 ? 7.725 10.744 -13.272 1.00 79.44 80 GLY A N 1
ATOM 667 C CA . GLY A 1 80 ? 9.118 11.141 -13.445 1.00 79.44 80 GLY A CA 1
ATOM 668 C C . GLY A 1 80 ? 9.883 10.188 -14.365 1.00 79.44 80 GLY A C 1
ATOM 669 O O . GLY A 1 80 ? 9.274 9.338 -15.016 1.00 79.44 80 GLY A O 1
ATOM 670 N N . PRO A 1 81 ? 11.213 10.323 -14.434 1.00 84.44 81 PRO A N 1
ATOM 671 C CA . PRO A 1 81 ? 12.014 11.280 -13.675 1.00 84.44 81 PRO A CA 1
ATOM 672 C C . PRO A 1 81 ? 11.855 12.735 -14.133 1.00 84.44 81 PRO A C 1
ATOM 674 O O . PRO A 1 81 ? 11.681 13.017 -15.318 1.00 84.44 81 PRO A O 1
ATOM 677 N N . PHE A 1 82 ? 11.916 13.672 -13.188 1.00 85.56 82 PHE A N 1
ATOM 678 C CA . PHE A 1 82 ? 11.840 15.108 -13.440 1.00 85.56 82 PHE A CA 1
ATOM 679 C C . PHE A 1 82 ? 13.061 15.833 -12.901 1.00 85.56 82 PHE A C 1
ATOM 681 O O . PHE A 1 82 ? 13.474 15.619 -11.767 1.00 85.56 82 PHE A O 1
ATOM 688 N N . ARG A 1 83 ? 13.557 16.794 -13.676 1.00 86.44 83 ARG A N 1
ATOM 689 C CA . ARG A 1 83 ? 14.549 17.745 -13.182 1.00 86.44 83 ARG A CA 1
ATOM 690 C C . ARG A 1 83 ? 13.937 18.748 -12.218 1.00 86.44 83 ARG A C 1
ATOM 692 O O . ARG A 1 83 ? 12.740 19.055 -12.294 1.00 86.44 83 ARG A O 1
ATOM 699 N N . LYS A 1 84 ? 14.795 19.346 -11.395 1.00 88.25 84 LYS A N 1
ATOM 700 C CA . LYS A 1 84 ? 14.454 20.449 -10.491 1.00 88.25 84 LYS A CA 1
ATOM 701 C C . LYS A 1 84 ? 13.620 21.537 -11.170 1.00 88.25 84 LYS A C 1
ATOM 703 O O . LYS A 1 84 ? 12.568 21.900 -10.653 1.00 88.25 84 LYS A O 1
ATOM 708 N N . GLU A 1 85 ? 14.014 22.007 -12.357 1.00 89.06 85 GLU A N 1
ATOM 709 C CA . GLU A 1 85 ? 13.312 23.094 -13.060 1.00 89.06 85 GLU A CA 1
ATOM 710 C C . GLU A 1 85 ? 11.873 22.706 -13.411 1.00 89.06 85 GLU A C 1
ATOM 712 O O . GLU A 1 85 ? 10.960 23.536 -13.366 1.00 89.06 85 GLU A O 1
ATOM 717 N N . LYS A 1 86 ? 11.656 21.426 -13.741 1.00 89.31 86 LYS A N 1
ATOM 718 C CA . LYS A 1 86 ? 10.334 20.896 -14.065 1.00 89.31 86 LYS A CA 1
ATOM 719 C C . LYS A 1 86 ? 9.458 20.819 -12.820 1.00 89.31 86 LYS A C 1
ATOM 721 O O . LYS A 1 86 ? 8.305 21.243 -12.898 1.00 89.31 86 LYS A O 1
ATOM 726 N N . ILE A 1 87 ? 10.000 20.366 -11.688 1.00 88.88 87 ILE A N 1
ATOM 727 C CA . ILE A 1 87 ? 9.293 20.367 -10.398 1.00 88.88 87 ILE A CA 1
ATOM 728 C C . ILE A 1 87 ? 8.941 21.799 -9.985 1.00 88.88 87 ILE A C 1
ATOM 730 O O . ILE A 1 87 ? 7.778 22.077 -9.695 1.00 88.88 87 ILE A O 1
ATOM 734 N N . SER A 1 88 ? 9.883 22.742 -10.068 1.00 88.00 88 SER A N 1
ATOM 735 C CA . SER A 1 88 ? 9.630 24.162 -9.789 1.00 88.00 88 SER A CA 1
ATOM 736 C C . SER A 1 88 ? 8.530 24.741 -10.685 1.00 88.00 88 SER A C 1
ATOM 738 O O . SER A 1 88 ? 7.649 25.457 -10.209 1.00 88.00 88 SER A O 1
ATOM 740 N N . ALA A 1 89 ? 8.528 24.412 -11.981 1.00 87.50 89 ALA A N 1
ATOM 741 C CA . ALA A 1 89 ? 7.464 24.822 -12.895 1.00 87.50 89 ALA A CA 1
ATOM 742 C C . ALA A 1 89 ? 6.113 24.171 -12.550 1.00 87.50 89 ALA A C 1
ATOM 744 O O . ALA A 1 89 ? 5.069 24.812 -12.683 1.00 87.50 89 ALA A O 1
ATOM 745 N N . MET A 1 90 ? 6.103 22.913 -12.105 1.00 89.50 90 MET A N 1
ATOM 746 C CA . MET A 1 90 ? 4.885 22.230 -11.669 1.00 89.50 90 MET A CA 1
ATOM 747 C C . MET A 1 90 ? 4.325 22.823 -10.369 1.00 89.50 90 MET A C 1
ATOM 749 O O . MET A 1 90 ? 3.106 22.956 -10.270 1.00 89.50 90 MET A O 1
ATOM 753 N N . LEU A 1 91 ? 5.176 23.254 -9.432 1.00 84.12 91 LEU A N 1
ATOM 754 C CA . LEU A 1 91 ? 4.773 23.963 -8.209 1.00 84.12 91 LEU A CA 1
ATOM 755 C C . LEU A 1 91 ? 4.170 25.338 -8.520 1.00 84.12 91 LEU A C 1
ATOM 757 O O . LEU A 1 91 ? 3.050 25.629 -8.101 1.00 84.12 91 LEU A O 1
ATOM 761 N N . LYS A 1 92 ? 4.845 26.152 -9.346 1.00 84.75 92 LYS A N 1
ATOM 762 C CA . LYS A 1 92 ? 4.339 27.475 -9.772 1.00 84.75 92 LYS A CA 1
ATOM 763 C C . LYS A 1 92 ? 2.976 27.387 -10.461 1.00 84.75 92 LYS A C 1
ATOM 765 O O . LYS A 1 92 ? 2.107 28.223 -10.236 1.00 84.75 92 LYS A O 1
ATOM 770 N N . ASN A 1 93 ? 2.779 26.349 -11.274 1.00 82.38 93 ASN A N 1
ATOM 771 C CA . ASN A 1 93 ? 1.534 26.113 -12.004 1.00 82.38 93 ASN A CA 1
ATOM 772 C C . ASN A 1 93 ? 0.488 25.316 -11.202 1.00 82.38 93 ASN A C 1
ATOM 774 O O . ASN A 1 93 ? -0.513 24.898 -11.782 1.00 82.38 93 ASN A O 1
ATOM 778 N N . LYS A 1 94 ? 0.715 25.067 -9.901 1.00 80.38 94 LYS A N 1
ATOM 779 C CA . LYS A 1 94 ? -0.174 24.294 -9.011 1.00 80.38 94 LYS A CA 1
ATOM 780 C C . LYS A 1 94 ? -0.491 22.873 -9.506 1.00 80.38 94 LYS A C 1
ATOM 782 O O . LYS A 1 94 ? -1.509 22.294 -9.138 1.00 80.38 94 LYS A O 1
ATOM 787 N N . LYS A 1 95 ? 0.371 22.303 -10.355 1.00 81.44 95 LYS A N 1
ATOM 788 C CA . LYS A 1 95 ? 0.301 20.892 -10.772 1.00 81.44 95 LYS A CA 1
ATOM 789 C C . LYS A 1 95 ? 0.868 19.964 -9.700 1.00 81.44 95 LYS A C 1
ATOM 791 O O . LYS A 1 95 ? 0.409 18.829 -9.599 1.00 81.44 95 LYS A O 1
ATOM 796 N N . LEU A 1 96 ? 1.825 20.469 -8.922 1.00 80.12 96 LEU A N 1
ATOM 797 C CA . LEU A 1 96 ? 2.293 19.873 -7.676 1.00 80.12 96 LEU A CA 1
ATOM 798 C C . LEU A 1 96 ? 1.951 20.785 -6.507 1.00 80.12 96 LEU A C 1
ATOM 800 O O . LEU A 1 96 ? 1.933 22.012 -6.640 1.00 80.12 96 LEU A O 1
ATOM 804 N N . LEU A 1 97 ? 1.679 20.164 -5.371 1.00 78.62 97 LEU A N 1
ATOM 805 C CA . LEU A 1 97 ? 1.444 20.812 -4.096 1.00 78.62 97 LEU A CA 1
ATOM 806 C C . LEU A 1 97 ? 2.719 20.760 -3.255 1.00 78.62 97 LEU A C 1
ATOM 808 O O . LEU A 1 97 ? 3.526 19.843 -3.372 1.00 78.62 97 LEU A O 1
ATOM 812 N N . ALA A 1 98 ? 2.863 21.715 -2.336 1.00 71.81 98 ALA A N 1
ATOM 813 C CA . ALA A 1 98 ? 3.966 21.738 -1.373 1.00 71.81 98 ALA A CA 1
ATOM 814 C C . ALA A 1 98 ? 4.064 20.440 -0.541 1.00 71.81 98 ALA A C 1
ATOM 816 O O . ALA A 1 98 ? 5.133 20.100 -0.040 1.00 71.81 98 ALA A O 1
ATOM 817 N N . TYR A 1 99 ? 2.945 19.723 -0.406 1.00 71.12 99 TYR A N 1
ATOM 818 C CA . TYR A 1 99 ? 2.811 18.503 0.387 1.00 71.12 99 TYR A CA 1
ATOM 819 C C . TYR A 1 99 ? 2.931 17.203 -0.423 1.00 71.12 99 TYR A C 1
ATOM 821 O O . TYR A 1 99 ? 2.821 16.129 0.164 1.00 71.12 99 TYR A O 1
ATOM 829 N N . ASP A 1 100 ? 3.151 17.278 -1.741 1.00 72.50 100 ASP A N 1
ATOM 830 C CA . ASP A 1 100 ? 3.429 16.087 -2.550 1.00 72.50 100 ASP A CA 1
ATOM 831 C C . ASP A 1 100 ? 4.815 15.514 -2.207 1.00 72.50 100 ASP A C 1
ATOM 833 O O . ASP A 1 100 ? 5.672 16.196 -1.629 1.00 72.50 100 ASP A O 1
ATOM 837 N N . TYR A 1 101 ? 5.031 14.243 -2.545 1.00 67.44 101 TYR A N 1
ATOM 838 C CA . TYR A 1 101 ? 6.260 13.533 -2.214 1.00 67.44 101 TYR A CA 1
ATOM 839 C C . TYR A 1 101 ? 7.230 13.524 -3.383 1.00 67.44 101 TYR A C 1
ATOM 841 O O . TYR A 1 101 ? 6.844 13.434 -4.543 1.00 67.44 101 TYR A O 1
ATOM 849 N N . VAL A 1 102 ? 8.510 13.551 -3.064 1.00 84.38 102 VAL A N 1
ATOM 850 C CA . VAL A 1 102 ? 9.617 13.523 -4.005 1.00 84.38 102 VAL A CA 1
ATOM 851 C C . VAL A 1 102 ? 10.732 12.662 -3.429 1.00 84.38 102 VAL A C 1
ATOM 853 O O . VAL A 1 102 ? 10.982 12.676 -2.227 1.00 84.38 102 VAL A O 1
ATOM 856 N N . THR A 1 103 ? 11.408 11.897 -4.272 1.00 76.56 103 THR A N 1
ATOM 857 C CA . THR A 1 103 ? 12.633 11.191 -3.898 1.00 76.56 103 THR A CA 1
ATOM 858 C C . THR A 1 103 ? 13.676 11.359 -4.996 1.00 76.56 103 THR A C 1
ATOM 860 O O . THR A 1 103 ? 13.332 11.449 -6.177 1.00 76.56 103 THR A O 1
ATOM 863 N N . SER A 1 104 ? 14.943 11.464 -4.609 1.00 76.81 104 SER A N 1
ATOM 864 C CA . SER A 1 104 ? 16.081 11.499 -5.528 1.00 76.81 104 SER A CA 1
ATOM 865 C C . SER A 1 104 ? 16.739 10.124 -5.603 1.00 76.81 104 SER A C 1
ATOM 867 O O . SER A 1 104 ? 16.566 9.281 -4.725 1.00 76.81 104 SER A O 1
ATOM 869 N N . TRP A 1 105 ? 17.523 9.886 -6.651 1.00 60.34 105 TRP A N 1
ATOM 870 C CA . TRP A 1 105 ? 18.274 8.638 -6.780 1.00 60.34 105 TRP A CA 1
ATOM 871 C C . TRP A 1 105 ? 19.170 8.359 -5.561 1.00 60.34 105 TRP A C 1
ATOM 873 O O . TRP A 1 105 ? 19.854 9.259 -5.077 1.00 60.34 105 TRP A O 1
ATOM 883 N N . GLY A 1 106 ? 19.187 7.106 -5.099 1.00 53.56 106 GLY A N 1
ATOM 884 C CA . GLY A 1 106 ? 19.991 6.662 -3.954 1.00 53.56 106 GLY A CA 1
ATOM 885 C C . GLY A 1 106 ? 19.360 6.938 -2.585 1.00 53.56 106 GLY A C 1
ATOM 886 O O . GLY A 1 106 ? 19.804 6.365 -1.592 1.00 53.56 106 GLY A O 1
ATOM 887 N N . GLU A 1 107 ? 18.296 7.741 -2.525 1.00 59.66 107 GLU A N 1
ATOM 888 C CA . GLU A 1 107 ? 17.537 7.940 -1.296 1.00 59.66 107 GLU A CA 1
ATOM 889 C C . GLU A 1 107 ? 16.566 6.780 -1.077 1.00 59.66 107 GLU A C 1
ATOM 891 O O . GLU A 1 107 ? 15.810 6.377 -1.959 1.00 59.66 107 GLU A O 1
ATOM 896 N N . THR A 1 108 ? 16.560 6.244 0.140 1.00 44.81 108 THR A N 1
ATOM 897 C CA . THR A 1 108 ? 15.652 5.151 0.532 1.00 44.81 108 THR A CA 1
ATOM 898 C C . THR A 1 108 ? 14.297 5.662 1.015 1.00 44.81 108 THR A C 1
ATOM 900 O O . THR A 1 108 ? 13.438 4.876 1.415 1.00 44.81 108 THR A O 1
ATOM 903 N N . SER A 1 109 ? 14.089 6.982 1.004 1.00 52.56 109 SER A N 1
ATOM 904 C CA . SER A 1 109 ? 12.900 7.601 1.573 1.00 52.56 109 SER A CA 1
ATOM 905 C C . SER A 1 109 ? 12.318 8.697 0.686 1.00 52.56 109 SER A C 1
ATOM 907 O O . SER A 1 109 ? 13.022 9.434 -0.005 1.00 52.56 109 SER A O 1
ATOM 909 N N . TRP A 1 110 ? 10.991 8.787 0.717 1.00 66.69 110 TRP A N 1
ATOM 910 C CA . TRP A 1 110 ? 10.237 9.882 0.126 1.00 66.69 110 TRP A CA 1
ATOM 911 C C . TRP A 1 110 ? 10.265 11.091 1.059 1.00 66.69 110 TRP A C 1
ATOM 913 O O . TRP A 1 110 ? 10.016 10.975 2.261 1.00 66.69 110 TRP A O 1
ATOM 923 N N . MET A 1 111 ? 10.527 12.260 0.492 1.00 69.31 111 MET A N 1
ATOM 924 C CA . MET A 1 111 ? 10.532 13.546 1.177 1.00 69.31 111 MET A CA 1
ATOM 925 C C . MET A 1 111 ? 9.359 14.394 0.698 1.00 69.31 111 MET A C 1
ATOM 927 O O . MET A 1 111 ? 8.960 14.324 -0.456 1.00 69.31 111 MET A O 1
ATOM 931 N N . ILE A 1 112 ? 8.796 15.211 1.580 1.00 64.94 112 ILE A N 1
ATOM 932 C CA . ILE A 1 112 ? 7.768 16.184 1.196 1.00 64.94 112 ILE A CA 1
ATOM 933 C C . ILE A 1 112 ? 8.455 17.367 0.506 1.00 64.94 112 ILE A C 1
ATOM 935 O O . ILE A 1 112 ? 9.458 17.856 1.028 1.00 64.94 112 ILE A O 1
ATOM 939 N N . ILE A 1 113 ? 7.913 17.856 -0.617 1.00 77.19 113 ILE A N 1
ATOM 940 C CA . ILE A 1 113 ? 8.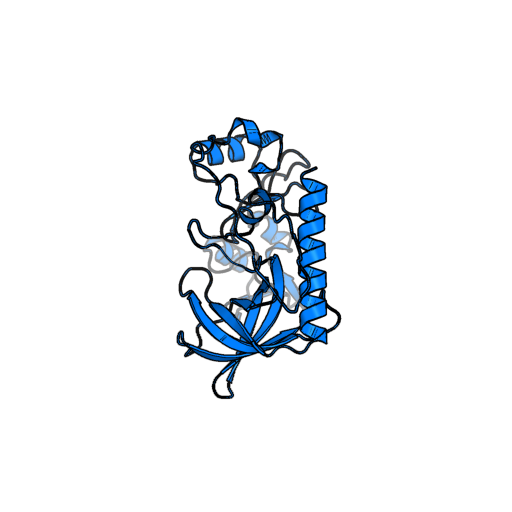508 18.957 -1.399 1.00 77.19 113 ILE A CA 1
ATOM 941 C C . ILE A 1 113 ? 8.833 20.180 -0.518 1.00 77.19 113 ILE A C 1
ATOM 943 O O . ILE A 1 113 ? 9.926 20.732 -0.618 1.00 77.19 113 ILE A O 1
ATOM 947 N N . ASN A 1 114 ? 7.930 20.575 0.388 1.00 75.56 114 ASN A N 1
ATOM 948 C CA . ASN A 1 114 ? 8.114 21.708 1.311 1.00 75.56 114 ASN A CA 1
ATOM 949 C C . ASN A 1 114 ? 9.336 21.581 2.240 1.00 75.56 114 ASN A C 1
ATOM 951 O O . ASN A 1 114 ? 9.891 22.578 2.703 1.00 75.56 114 ASN A O 1
ATOM 955 N N . ASN A 1 115 ? 9.766 20.350 2.514 1.00 68.38 115 ASN A N 1
ATOM 956 C CA . ASN A 1 115 ? 10.876 20.077 3.420 1.00 68.38 115 ASN A CA 1
ATOM 957 C C . ASN A 1 115 ? 12.231 20.099 2.709 1.00 68.38 115 ASN A C 1
ATOM 959 O O . ASN A 1 115 ? 13.262 20.014 3.371 1.00 68.38 115 ASN A O 1
ATOM 963 N N . ILE A 1 116 ? 12.246 20.237 1.383 1.00 78.50 116 ILE A N 1
ATOM 964 C CA . ILE A 1 116 ? 13.471 20.316 0.598 1.00 78.50 116 ILE A CA 1
ATOM 965 C C . ILE A 1 116 ? 13.834 21.798 0.423 1.00 78.50 116 ILE A C 1
ATOM 967 O O . ILE A 1 116 ? 13.078 22.534 -0.220 1.00 78.50 116 ILE A O 1
ATOM 971 N N . PRO A 1 117 ? 14.985 22.258 0.959 1.00 79.62 117 PRO A N 1
ATOM 972 C CA . PRO A 1 117 ? 15.400 23.662 0.886 1.00 79.62 117 PRO A CA 1
ATOM 973 C C . PRO A 1 117 ? 15.374 24.225 -0.535 1.00 79.62 117 PRO A C 1
ATOM 975 O O . PRO A 1 117 ? 14.962 25.358 -0.751 1.00 79.62 117 PRO A O 1
ATOM 978 N N . GLU A 1 118 ? 15.738 23.398 -1.511 1.00 82.31 118 GLU A N 1
ATOM 979 C CA . GLU A 1 118 ? 15.815 23.758 -2.922 1.00 82.31 118 GLU A CA 1
ATOM 980 C C . GLU A 1 118 ? 14.479 24.120 -3.579 1.00 82.31 118 GLU A C 1
ATOM 982 O O . GLU A 1 118 ? 14.487 24.743 -4.643 1.00 82.31 118 GLU A O 1
ATOM 987 N N . PHE A 1 119 ? 13.349 23.726 -2.981 1.00 85.06 119 PHE A N 1
ATOM 988 C CA . PHE A 1 119 ? 12.020 24.031 -3.506 1.00 85.06 119 PHE A CA 1
ATOM 989 C C . PHE A 1 119 ? 11.305 25.157 -2.754 1.00 85.06 119 PHE A C 1
ATOM 991 O O . PHE A 1 119 ? 10.274 25.625 -3.240 1.00 85.06 119 PHE A O 1
ATOM 998 N N . LYS A 1 120 ? 11.845 25.631 -1.620 1.00 79.56 120 LYS A N 1
ATOM 999 C CA . LYS A 1 120 ? 11.182 26.609 -0.738 1.00 79.56 120 LYS A CA 1
ATOM 1000 C C . LYS A 1 120 ? 10.836 27.924 -1.432 1.00 79.56 120 LYS A C 1
ATOM 1002 O O . LYS A 1 120 ? 9.732 28.426 -1.245 1.00 79.56 120 LYS A O 1
ATOM 1007 N N . ASP A 1 121 ? 11.717 28.421 -2.296 1.00 77.00 121 ASP A N 1
ATOM 1008 C CA . ASP A 1 121 ? 11.523 29.690 -3.017 1.00 77.00 121 ASP A CA 1
ATOM 1009 C C . ASP A 1 121 ? 10.384 29.642 -4.051 1.00 77.00 121 ASP A C 1
ATOM 1011 O O . ASP A 1 121 ? 9.975 30.667 -4.598 1.00 77.00 121 ASP A O 1
ATOM 1015 N N . PHE A 1 122 ? 9.861 28.448 -4.346 1.00 76.25 122 PHE A N 1
ATOM 1016 C CA . PHE A 1 122 ? 8.771 28.243 -5.301 1.00 76.25 122 PHE A CA 1
ATOM 1017 C C . PHE A 1 122 ? 7.419 27.988 -4.627 1.00 76.25 122 PHE A C 1
ATOM 1019 O O . PHE A 1 122 ? 6.424 27.774 -5.324 1.00 76.25 122 PHE A O 1
ATOM 1026 N N . LEU A 1 123 ? 7.370 28.008 -3.292 1.00 71.19 123 LEU A N 1
ATOM 1027 C CA . LEU A 1 123 ? 6.160 27.785 -2.509 1.00 71.19 123 LEU A CA 1
ATOM 1028 C C . LEU A 1 123 ? 5.464 29.121 -2.242 1.00 71.19 123 LEU A C 1
ATOM 1030 O O . LEU A 1 123 ? 6.087 30.109 -1.867 1.00 71.19 123 LEU A O 1
ATOM 1034 N N . ILE A 1 124 ? 4.150 29.161 -2.452 1.00 56.78 124 ILE A N 1
ATOM 1035 C CA . ILE A 1 124 ? 3.344 30.355 -2.176 1.00 56.78 124 ILE A CA 1
ATOM 1036 C C . ILE A 1 124 ? 3.138 30.442 -0.648 1.00 56.78 124 ILE A C 1
ATOM 1038 O O . ILE A 1 124 ? 2.727 29.437 -0.062 1.00 56.78 124 ILE A O 1
ATOM 1042 N N . PRO A 1 125 ? 3.396 31.590 0.014 1.00 45.62 125 PRO A N 1
ATOM 1043 C CA . PRO A 1 125 ? 3.213 31.730 1.460 1.00 45.62 125 PRO A CA 1
ATOM 1044 C C . PRO A 1 125 ? 1.739 31.568 1.874 1.00 45.62 125 PRO A C 1
ATOM 1046 O O . PRO A 1 125 ? 0.825 31.967 1.150 1.00 45.62 125 PRO A O 1
ATOM 1049 N N . ALA A 1 126 ? 1.512 30.962 3.044 1.00 41.25 126 ALA A N 1
ATOM 1050 C CA . ALA A 1 126 ? 0.180 30.727 3.603 1.00 41.25 126 ALA A CA 1
ATOM 1051 C C . ALA A 1 126 ? -0.479 32.036 4.112 1.00 41.25 126 ALA A C 1
ATOM 1053 O O . ALA A 1 126 ? 0.242 32.945 4.523 1.00 41.25 126 ALA A O 1
ATOM 1054 N N . PRO A 1 127 ? -1.825 32.152 4.125 1.00 35.19 127 PRO A N 1
ATOM 1055 C CA . PRO A 1 127 ? -2.512 33.321 4.685 1.00 35.19 127 PRO A CA 1
ATOM 1056 C C . PRO A 1 127 ? -2.404 33.375 6.225 1.00 35.19 127 PRO A C 1
ATOM 1058 O O . PRO A 1 127 ? -2.453 32.336 6.881 1.00 35.19 127 PRO A O 1
ATOM 1061 N N . GLU A 1 128 ? -2.280 34.583 6.791 1.00 34.69 128 GLU A N 1
ATOM 1062 C CA . GLU A 1 128 ? -1.993 34.852 8.217 1.00 34.69 128 GLU A CA 1
ATOM 1063 C C . GLU A 1 128 ? -3.094 34.414 9.219 1.00 34.69 128 GLU A C 1
ATOM 1065 O O . GLU A 1 128 ? -4.295 34.489 8.949 1.00 34.69 128 GLU A O 1
ATOM 1070 N N . GLU A 1 129 ? -2.655 33.966 10.406 1.00 34.34 129 GLU A N 1
ATOM 1071 C CA . GLU A 1 129 ? -3.422 33.337 11.499 1.00 34.34 129 GLU A CA 1
ATOM 1072 C C . GLU A 1 129 ? -4.191 34.323 12.414 1.00 34.34 129 GLU A C 1
ATOM 1074 O O . GLU A 1 129 ? -3.716 35.417 12.712 1.00 34.34 129 GLU A O 1
ATOM 1079 N N . LYS A 1 130 ? -5.334 33.893 12.987 1.00 29.67 130 LYS A N 1
ATOM 1080 C CA . LYS A 1 130 ? -5.965 34.519 14.173 1.00 29.67 130 LYS A CA 1
ATOM 1081 C C . LYS A 1 130 ? -5.994 33.552 15.378 1.00 29.67 130 LYS A C 1
ATOM 1083 O O . LYS A 1 130 ? -6.371 32.394 15.241 1.00 29.67 130 LYS A O 1
ATOM 1088 N N . SER A 1 131 ? -5.581 34.112 16.520 1.00 29.25 131 SER A N 1
ATOM 1089 C CA . SER A 1 131 ? -5.365 33.689 17.929 1.00 29.25 131 SER A CA 1
ATOM 1090 C C . SER A 1 131 ? -5.982 32.416 18.569 1.00 29.25 131 SER A C 1
ATOM 1092 O O . SER A 1 131 ? -7.144 32.079 18.355 1.00 29.25 131 SER A O 1
ATOM 1094 N N . LEU A 1 132 ? -5.171 31.842 19.486 1.00 26.34 132 LEU A N 1
ATOM 1095 C CA . LEU A 1 132 ? -5.317 30.709 20.434 1.00 26.34 132 LEU A CA 1
ATOM 1096 C C . LEU A 1 132 ? -6.456 30.799 21.484 1.00 26.34 132 LEU A C 1
ATOM 1098 O O . LEU A 1 132 ? -6.717 31.875 22.007 1.00 26.34 132 LEU A O 1
ATOM 1102 N N . ASN A 1 133 ? -6.962 29.634 21.937 1.00 29.33 133 ASN A N 1
ATOM 1103 C CA . ASN A 1 133 ? -7.655 29.436 23.230 1.00 29.33 133 ASN A CA 1
ATOM 1104 C C . ASN A 1 133 ? -7.076 28.231 24.013 1.00 29.33 133 ASN A C 1
ATOM 1106 O O . ASN A 1 133 ? -6.762 27.197 23.416 1.00 29.33 133 ASN A O 1
ATOM 1110 N N . PHE A 1 134 ? -6.973 28.368 25.343 1.00 26.36 134 PHE A N 1
ATOM 1111 C CA . PHE A 1 134 ? -6.507 27.363 26.319 1.00 26.36 134 PHE A CA 1
ATOM 1112 C C . PHE A 1 134 ? -7.685 26.605 26.957 1.00 26.36 134 PHE A C 1
ATOM 1114 O O . PHE A 1 134 ? -8.701 27.228 27.256 1.00 26.36 134 PHE A O 1
ATOM 1121 N N . TYR A 1 135 ? -7.535 25.304 27.252 1.00 31.05 135 TYR A N 1
ATOM 1122 C CA . TYR A 1 135 ? -8.505 24.550 28.067 1.00 31.05 135 TYR A CA 1
ATOM 1123 C C . TYR A 1 135 ? -7.825 23.529 28.995 1.00 31.05 135 TYR A C 1
ATOM 1125 O O . TYR A 1 135 ? -6.923 22.807 28.570 1.00 31.05 135 TYR A O 1
ATOM 1133 N N . ASN A 1 136 ? -8.314 23.449 30.239 1.00 29.08 136 ASN A N 1
ATOM 1134 C CA . ASN A 1 136 ? -7.930 22.474 31.269 1.00 29.08 136 ASN A CA 1
ATOM 1135 C C . ASN A 1 136 ? -8.835 21.230 31.203 1.00 29.08 136 ASN A C 1
ATOM 1137 O O . ASN A 1 136 ? -10.038 21.364 30.982 1.00 29.08 136 ASN A O 1
ATOM 1141 N N . THR A 1 137 ? -8.295 20.035 31.471 1.00 31.56 137 THR A N 1
ATOM 1142 C CA . THR A 1 137 ? -9.109 18.818 31.676 1.00 31.56 137 THR A CA 1
ATOM 1143 C C . THR A 1 137 ? -8.592 18.028 32.881 1.00 31.56 137 THR A C 1
ATOM 1145 O O . THR A 1 137 ? -7.384 17.880 33.034 1.00 31.56 137 THR A O 1
ATOM 1148 N N . MET A 1 138 ? -9.506 17.551 33.732 1.00 28.55 138 MET A N 1
ATOM 1149 C CA . MET A 1 138 ? -9.242 16.775 34.953 1.00 28.55 138 MET A CA 1
ATOM 1150 C C . MET A 1 138 ? -9.483 15.278 34.700 1.00 28.55 138 MET A C 1
ATOM 1152 O O . MET A 1 138 ? -10.557 14.921 34.222 1.00 28.55 138 MET A O 1
ATOM 1156 N N . GLU A 1 139 ? -8.545 14.416 35.098 1.00 35.41 139 GLU A N 1
ATOM 1157 C CA . GLU A 1 139 ? -8.781 12.987 35.364 1.00 35.41 139 GLU A CA 1
ATOM 1158 C C . GLU A 1 139 ? -8.168 12.624 36.730 1.00 35.41 139 GLU A C 1
ATOM 1160 O O . GLU A 1 139 ? -7.061 13.049 37.059 1.00 35.41 139 GLU A O 1
ATOM 1165 N N . GLU A 1 140 ? -8.939 11.893 37.542 1.00 39.66 140 GLU A N 1
ATOM 1166 C CA . GLU A 1 140 ? -8.546 11.208 38.789 1.00 39.66 140 GLU A CA 1
ATOM 1167 C C . GLU A 1 140 ? -7.476 11.898 39.656 1.00 39.66 140 GLU A C 1
ATOM 1169 O O . GLU A 1 140 ? -6.419 11.348 39.962 1.00 39.66 140 GLU A O 1
ATOM 1174 N N . GLY A 1 141 ? -7.769 13.123 40.102 1.00 35.25 141 GLY A N 1
ATOM 1175 C CA . GLY A 1 141 ? -7.043 13.761 41.205 1.00 35.25 141 GLY A CA 1
ATOM 1176 C C . GLY A 1 141 ? -5.571 14.098 40.939 1.00 35.25 141 GLY A C 1
ATOM 1177 O O . GLY A 1 141 ? -4.867 14.466 41.878 1.00 35.25 141 GLY A O 1
ATOM 1178 N N . LYS A 1 142 ? -5.095 14.017 39.690 1.00 28.55 142 LYS A N 1
ATOM 1179 C CA . LYS A 1 142 ? -3.781 14.535 39.293 1.00 28.55 142 LYS A CA 1
ATOM 1180 C C . LYS A 1 142 ? -3.937 15.578 38.198 1.00 28.55 142 LYS A C 1
ATOM 1182 O O . LYS A 1 142 ? -4.364 15.293 37.086 1.00 28.55 142 LYS A O 1
ATOM 1187 N N . GLU A 1 143 ? -3.552 16.803 38.530 1.00 29.84 143 GLU A N 1
ATOM 1188 C CA . GLU A 1 143 ? -3.448 17.915 37.595 1.00 29.84 143 GLU A CA 1
ATOM 1189 C C . GLU A 1 143 ? -2.304 17.621 36.607 1.00 29.84 143 GLU A C 1
ATOM 1191 O O . GLU A 1 143 ? -1.125 17.729 36.946 1.00 29.84 143 GLU A O 1
ATOM 1196 N N . ILE A 1 144 ? -2.628 17.177 35.388 1.00 32.22 144 ILE A N 1
ATOM 1197 C CA . ILE A 1 144 ? -1.632 16.991 34.327 1.00 32.22 144 ILE A CA 1
ATOM 1198 C C . ILE A 1 144 ? -1.679 18.213 33.410 1.00 32.22 144 ILE A C 1
ATOM 1200 O O . ILE A 1 144 ? -2.434 18.258 32.439 1.00 32.22 144 ILE A O 1
ATOM 1204 N N . ASN A 1 145 ? -0.825 19.198 33.688 1.00 30.73 145 ASN A N 1
ATOM 1205 C CA . ASN A 1 145 ? -0.545 20.298 32.766 1.00 30.73 145 ASN A CA 1
ATOM 1206 C C . ASN A 1 145 ? 0.251 19.769 31.563 1.00 30.73 145 ASN A C 1
ATOM 1208 O O . ASN A 1 145 ? 1.472 19.908 31.487 1.00 30.73 145 ASN A O 1
ATOM 1212 N N . THR A 1 146 ? -0.430 19.129 30.611 1.00 36.16 146 THR A N 1
ATOM 1213 C CA . THR A 1 146 ? 0.200 18.775 29.338 1.00 36.16 146 THR A CA 1
ATOM 1214 C C . THR A 1 146 ? 0.171 20.000 28.438 1.00 36.16 146 THR A C 1
ATOM 1216 O O . THR A 1 146 ? -0.862 20.349 27.870 1.00 36.16 146 THR A O 1
ATOM 1219 N N . ILE A 1 147 ? 1.323 20.651 28.286 1.00 33.34 147 ILE A N 1
ATOM 1220 C CA . ILE A 1 147 ? 1.534 21.656 27.243 1.00 33.34 147 ILE A CA 1
ATOM 1221 C C . ILE A 1 147 ? 1.475 20.926 25.897 1.00 33.34 147 ILE A C 1
ATOM 1223 O O . ILE A 1 147 ? 2.474 20.388 25.415 1.00 33.34 147 ILE A O 1
ATOM 1227 N N . VAL A 1 148 ? 0.293 20.880 25.285 1.00 35.28 148 VAL A N 1
ATOM 1228 C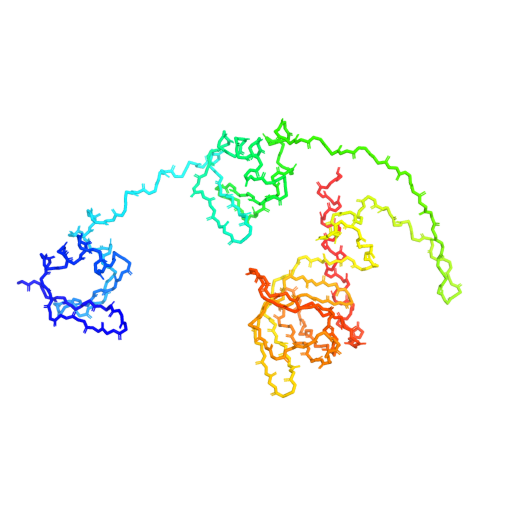 CA . VAL A 1 148 ? 0.155 20.464 23.890 1.00 35.28 148 VAL A CA 1
ATOM 1229 C C . VAL A 1 148 ? 0.276 21.714 23.031 1.00 35.28 148 VAL A C 1
ATOM 1231 O O . VAL A 1 148 ? -0.672 22.471 22.842 1.00 35.28 148 VAL A O 1
ATOM 1234 N N . ARG A 1 149 ? 1.495 21.938 22.543 1.00 29.88 149 ARG A N 1
ATOM 1235 C CA . ARG A 1 149 ? 1.821 22.924 21.513 1.00 29.88 149 ARG A CA 1
ATOM 1236 C C . ARG A 1 149 ? 0.927 22.703 20.281 1.00 29.88 149 ARG A C 1
ATOM 1238 O O . ARG A 1 149 ? 1.043 21.677 19.610 1.00 29.88 149 ARG A O 1
ATOM 1245 N N . GLN A 1 150 ? -0.016 23.619 20.030 1.00 34.41 150 GLN A N 1
ATOM 1246 C CA . GLN A 1 150 ? -0.995 23.535 18.929 1.00 34.41 150 GLN A CA 1
ATOM 1247 C C . GLN A 1 150 ? -0.331 23.516 17.541 1.00 34.41 150 GLN A C 1
ATOM 1249 O O . GLN A 1 150 ? -0.882 22.951 16.597 1.00 34.41 150 GLN A O 1
ATOM 1254 N N . ASP A 1 151 ? 0.878 24.056 17.444 1.00 37.34 151 ASP A N 1
ATOM 1255 C CA . ASP A 1 151 ? 1.786 24.007 16.300 1.00 37.34 151 ASP A CA 1
ATOM 1256 C C . ASP A 1 151 ? 2.098 22.571 15.838 1.00 37.34 151 ASP A C 1
ATOM 1258 O O . ASP A 1 151 ? 2.199 22.327 14.641 1.00 37.34 151 ASP A O 1
ATOM 1262 N N . LEU A 1 152 ? 2.118 21.586 16.745 1.00 35.88 152 LEU A N 1
ATOM 1263 C CA . LEU A 1 152 ? 2.348 20.169 16.413 1.00 35.88 152 LEU A CA 1
ATOM 1264 C C . LEU A 1 152 ? 1.078 19.395 16.013 1.00 35.88 152 LEU A C 1
ATOM 1266 O O . LEU A 1 152 ? 1.173 18.258 15.553 1.00 35.88 152 LEU A O 1
ATOM 1270 N N . ILE A 1 153 ? -0.112 19.978 16.198 1.00 35.84 153 ILE A N 1
ATOM 1271 C CA . ILE A 1 153 ? -1.395 19.340 15.854 1.00 35.84 153 ILE A CA 1
ATOM 1272 C C . ILE A 1 153 ? -1.759 19.584 14.379 1.00 35.84 153 ILE A C 1
ATOM 1274 O O . ILE A 1 153 ? -2.459 18.763 13.781 1.00 35.84 153 ILE A O 1
ATOM 1278 N N . LYS A 1 154 ? -1.277 20.678 13.770 1.00 37.88 154 LYS A N 1
ATOM 1279 C CA . LYS A 1 154 ? -1.612 21.042 12.382 1.00 37.88 154 LYS A CA 1
ATOM 1280 C C . LYS A 1 154 ? -1.109 20.019 11.360 1.00 37.88 154 LYS A C 1
ATOM 1282 O O . LYS A 1 154 ? -1.863 19.663 10.460 1.00 37.88 154 LYS A O 1
ATOM 1287 N N . ASP A 1 155 ? 0.072 19.444 11.576 1.00 37.62 155 ASP A N 1
ATOM 1288 C CA . ASP A 1 155 ? 0.672 18.448 10.671 1.00 37.62 155 ASP A CA 1
ATOM 1289 C C . ASP A 1 155 ? 0.001 17.065 10.721 1.00 37.62 155 ASP A C 1
ATOM 1291 O O . ASP A 1 155 ? 0.332 16.174 9.941 1.00 37.62 155 ASP A O 1
ATOM 1295 N N . ILE A 1 156 ? -0.961 16.866 11.629 1.00 39.00 156 ILE A N 1
ATOM 1296 C CA . ILE A 1 156 ? -1.636 15.577 11.828 1.00 39.00 156 ILE A CA 1
ATOM 1297 C C . ILE A 1 156 ? -3.133 15.640 11.456 1.00 39.00 156 ILE A C 1
ATOM 1299 O O . ILE A 1 156 ? -3.857 14.635 11.460 1.00 39.00 156 ILE A O 1
ATOM 1303 N N . GLN A 1 157 ? -3.616 16.821 11.061 1.00 34.44 157 GLN A N 1
ATOM 1304 C CA . GLN A 1 157 ? -4.959 17.018 10.526 1.00 34.44 157 GLN A CA 1
ATOM 1305 C C . GLN A 1 157 ? -4.937 16.936 8.997 1.00 34.44 157 GLN A C 1
ATOM 1307 O O . GLN A 1 157 ? -4.799 17.934 8.303 1.00 34.44 157 GLN A O 1
ATOM 1312 N N . LEU A 1 158 ? -5.178 15.742 8.451 1.00 38.62 158 LEU A N 1
ATOM 1313 C CA . LEU A 1 158 ? -5.422 15.528 7.012 1.00 38.62 158 LEU A CA 1
ATOM 1314 C C . LEU A 1 158 ? -6.745 16.154 6.498 1.00 38.62 158 LEU A C 1
ATOM 1316 O O . LEU A 1 158 ? -7.297 15.718 5.491 1.00 38.62 158 LEU A O 1
ATOM 1320 N N . THR A 1 159 ? -7.322 17.141 7.190 1.00 31.80 159 THR A N 1
ATOM 1321 C CA . THR A 1 159 ? -8.500 17.887 6.720 1.00 31.80 159 THR A CA 1
ATOM 1322 C C . THR A 1 159 ? -8.618 19.209 7.493 1.00 31.80 159 THR A C 1
ATOM 1324 O O . THR A 1 159 ? -8.776 19.160 8.716 1.00 31.80 159 THR A O 1
ATOM 1327 N N . PRO A 1 160 ? -8.561 20.385 6.838 1.00 30.59 160 PRO A N 1
ATOM 1328 C CA . PRO A 1 160 ? -8.792 21.665 7.506 1.00 30.59 160 PRO A CA 1
ATOM 1329 C C . PRO A 1 160 ? -10.190 21.682 8.143 1.00 30.59 160 PRO A C 1
ATOM 1331 O O . PRO A 1 160 ? -11.183 21.483 7.449 1.00 30.59 160 PRO A O 1
ATOM 1334 N N . GLY A 1 161 ? -10.264 21.897 9.462 1.00 32.84 161 GLY A N 1
ATOM 1335 C CA . GLY A 1 161 ? -11.525 22.079 10.196 1.00 32.84 161 GLY A CA 1
ATOM 1336 C C . GLY A 1 161 ? -11.950 20.949 11.146 1.00 32.84 161 GLY A C 1
ATOM 1337 O O . GLY A 1 161 ? -12.982 21.088 11.795 1.00 32.84 161 GLY A O 1
ATOM 1338 N N . ILE A 1 162 ? -11.180 19.859 11.292 1.00 34.78 162 ILE A N 1
ATOM 1339 C CA . ILE A 1 162 ? -11.486 18.782 12.258 1.00 34.78 162 ILE A CA 1
ATOM 1340 C C . ILE A 1 162 ? -10.343 18.637 13.271 1.00 34.78 162 ILE A C 1
ATOM 1342 O O . ILE A 1 162 ? -9.341 17.970 13.008 1.00 34.78 162 ILE A O 1
ATOM 1346 N N . ILE A 1 163 ? -10.521 19.206 14.468 1.00 40.22 163 ILE A N 1
ATOM 1347 C CA . ILE A 1 163 ? -9.591 19.017 15.590 1.00 40.22 163 ILE A CA 1
ATOM 1348 C C . ILE A 1 163 ? -9.746 17.594 16.129 1.00 40.22 163 ILE A C 1
ATOM 1350 O O . ILE A 1 163 ? -10.751 17.249 16.750 1.00 40.22 163 ILE A O 1
ATOM 1354 N N . ARG A 1 164 ? -8.745 16.742 15.887 1.00 45.78 164 ARG A N 1
ATOM 1355 C CA . ARG A 1 164 ? -8.716 15.368 16.404 1.00 45.78 164 ARG A CA 1
ATOM 1356 C C . ARG A 1 164 ? -7.967 15.326 17.732 1.00 45.78 164 ARG A C 1
ATOM 1358 O O . ARG A 1 164 ? -6.825 15.764 17.799 1.00 45.78 164 ARG A O 1
ATOM 1365 N N . LYS A 1 165 ? -8.587 14.730 18.760 1.00 51.56 165 LYS A N 1
ATOM 1366 C CA . LYS A 1 165 ? -7.942 14.467 20.062 1.00 51.56 165 LYS A CA 1
ATOM 1367 C C . LYS A 1 165 ? -6.716 13.551 19.936 1.00 51.56 165 LYS A C 1
ATOM 1369 O O . LYS A 1 165 ? -5.769 13.714 20.691 1.00 51.56 165 LYS A O 1
ATOM 1374 N N . ASN A 1 166 ? -6.730 12.624 18.968 1.00 56.16 166 ASN A N 1
ATOM 1375 C CA . ASN A 1 166 ? -5.667 11.643 18.762 1.00 56.16 166 ASN A CA 1
ATOM 1376 C C . ASN A 1 166 ? -5.043 11.765 17.365 1.00 56.16 166 ASN A C 1
ATOM 1378 O O . ASN A 1 166 ? -5.757 11.581 16.368 1.00 56.16 166 ASN A O 1
ATOM 1382 N N . PRO A 1 167 ? -3.730 12.030 17.273 1.00 59.78 167 PRO A N 1
ATOM 1383 C CA . PRO A 1 167 ? -3.039 12.110 16.000 1.00 59.78 167 PRO A CA 1
ATOM 1384 C C . PRO A 1 167 ? -3.042 10.766 15.261 1.00 59.78 167 PRO A C 1
ATOM 1386 O O . PRO A 1 167 ? -2.784 9.725 15.864 1.00 59.78 167 PRO A O 1
ATOM 1389 N N . ARG A 1 168 ? -3.338 10.781 13.954 1.00 66.88 168 ARG A N 1
ATOM 1390 C CA . ARG A 1 168 ? -3.184 9.610 13.080 1.00 66.88 168 ARG A CA 1
ATOM 1391 C C . ARG A 1 168 ? -1.788 9.621 12.487 1.00 66.88 168 ARG A C 1
ATOM 1393 O O . ARG A 1 168 ? -1.419 10.574 11.809 1.00 66.88 168 ARG A O 1
ATOM 1400 N N . THR A 1 169 ? -1.033 8.566 12.728 1.00 73.56 169 THR A N 1
ATOM 1401 C CA . THR A 1 169 ? 0.282 8.373 12.135 1.00 73.56 169 THR A CA 1
ATOM 1402 C C . THR A 1 169 ? 0.148 7.516 10.879 1.00 73.56 169 THR A C 1
ATOM 1404 O O . THR A 1 169 ? -0.692 6.609 10.841 1.00 73.56 169 THR A O 1
ATOM 1407 N N . PRO A 1 170 ? 0.925 7.797 9.820 1.00 77.31 170 PRO A N 1
ATOM 1408 C CA . PRO A 1 170 ? 1.044 6.891 8.691 1.00 77.31 170 PRO A CA 1
ATOM 1409 C C . PRO A 1 170 ? 1.427 5.498 9.179 1.00 77.31 170 PRO A C 1
ATOM 1411 O O . PRO A 1 170 ? 2.306 5.337 10.030 1.00 77.31 170 PRO A O 1
ATOM 1414 N N . TYR A 1 171 ? 0.738 4.502 8.647 1.00 79.44 171 TYR A N 1
ATOM 1415 C CA . TYR A 1 171 ? 0.951 3.101 8.964 1.00 79.44 171 TYR A CA 1
ATOM 1416 C C . TYR A 1 171 ? 0.800 2.303 7.678 1.00 79.44 171 TYR A C 1
ATOM 1418 O O . TYR A 1 171 ? 0.016 2.699 6.830 1.00 79.44 171 TYR A O 1
ATOM 1426 N N . SER A 1 172 ? 1.557 1.231 7.483 1.00 79.81 172 SER A N 1
ATOM 1427 C CA . SER A 1 172 ? 1.403 0.382 6.301 1.00 79.81 172 SER A CA 1
ATOM 1428 C C . SER A 1 172 ? 1.549 -1.058 6.742 1.00 79.81 172 SER A C 1
ATOM 1430 O O . SER A 1 172 ? 2.592 -1.443 7.264 1.00 79.81 172 SER A O 1
ATOM 1432 N N . SER A 1 173 ? 0.449 -1.798 6.662 1.00 81.00 173 SER A N 1
ATOM 1433 C CA . SER A 1 173 ? 0.369 -3.185 7.102 1.00 81.00 173 SER A CA 1
ATOM 1434 C C . SER A 1 173 ? -0.927 -3.812 6.597 1.00 81.00 173 SER A C 1
ATOM 1436 O O . SER A 1 173 ? -1.962 -3.143 6.483 1.00 81.00 173 SER A O 1
ATOM 1438 N N . THR A 1 174 ? -0.878 -5.117 6.341 1.00 81.19 174 THR A N 1
ATOM 1439 C CA . THR A 1 174 ? -2.053 -5.891 5.943 1.00 81.19 174 THR A CA 1
ATOM 1440 C C . THR A 1 174 ? -3.099 -5.901 7.057 1.00 81.19 174 THR A C 1
ATOM 1442 O O . THR A 1 174 ? -2.804 -6.204 8.215 1.00 81.19 174 THR A O 1
ATOM 1445 N N . ALA A 1 175 ? -4.347 -5.618 6.695 1.00 87.56 175 ALA A N 1
ATOM 1446 C CA . ALA A 1 175 ? -5.481 -5.639 7.605 1.00 87.56 175 ALA A CA 1
ATOM 1447 C C . ALA A 1 175 ? -6.646 -6.456 7.037 1.00 87.56 175 ALA A C 1
ATOM 1449 O O . ALA A 1 175 ? -6.838 -6.544 5.827 1.00 87.56 175 ALA A O 1
ATOM 1450 N N . ALA A 1 176 ? -7.442 -7.033 7.926 1.00 86.12 176 ALA A N 1
ATOM 1451 C CA . ALA A 1 176 ? -8.706 -7.679 7.631 1.00 86.12 176 ALA A CA 1
ATOM 1452 C C . ALA A 1 176 ? -9.822 -6.945 8.377 1.00 86.12 176 ALA A C 1
ATOM 1454 O O . ALA A 1 176 ? -9.722 -6.707 9.581 1.00 86.12 176 ALA A O 1
ATOM 1455 N N . VAL A 1 177 ? -10.885 -6.599 7.658 1.00 89.62 177 VAL A N 1
ATOM 1456 C CA . VAL A 1 177 ? -12.144 -6.115 8.225 1.00 89.62 177 VAL A CA 1
ATOM 1457 C C . VAL A 1 177 ? -13.122 -7.280 8.205 1.00 89.62 177 VAL A C 1
ATOM 1459 O O . VAL A 1 177 ? -13.406 -7.815 7.139 1.00 89.62 177 VAL A O 1
ATOM 1462 N N . ILE A 1 178 ? -13.630 -7.686 9.362 1.00 89.25 178 ILE A N 1
ATOM 1463 C CA . ILE A 1 178 ? -14.616 -8.757 9.496 1.00 89.25 178 ILE A CA 1
ATOM 1464 C C . ILE A 1 178 ? -15.974 -8.118 9.777 1.00 89.25 178 ILE A C 1
ATOM 1466 O O . ILE A 1 178 ? -16.134 -7.396 10.761 1.00 89.25 178 ILE A O 1
ATOM 1470 N N . HIS A 1 179 ? -16.944 -8.384 8.904 1.00 91.31 179 HIS A N 1
ATOM 1471 C CA . HIS A 1 179 ? -18.315 -7.890 9.012 1.00 91.31 179 HIS A CA 1
ATOM 1472 C C . HIS A 1 179 ? -19.291 -8.987 8.576 1.00 91.31 179 HIS A C 1
ATOM 1474 O O . HIS A 1 179 ? -19.165 -9.505 7.463 1.00 91.31 179 HIS A O 1
ATOM 1480 N N . ASN A 1 180 ? -20.261 -9.331 9.432 1.00 88.75 180 ASN A N 1
ATOM 1481 C CA . ASN A 1 180 ? -21.244 -10.402 9.199 1.00 88.75 180 ASN A CA 1
ATOM 1482 C C . ASN A 1 180 ? -20.587 -11.720 8.738 1.00 88.75 180 ASN A C 1
ATOM 1484 O O . ASN A 1 180 ? -20.912 -12.239 7.669 1.00 88.75 180 ASN A O 1
ATOM 1488 N N . ASP A 1 181 ? -19.592 -12.193 9.498 1.00 86.00 181 ASP A N 1
ATOM 1489 C CA . ASP A 1 181 ? -18.812 -13.421 9.250 1.00 86.00 181 ASP A CA 1
ATOM 1490 C C . ASP A 1 181 ? -18.033 -13.469 7.922 1.00 86.00 181 ASP A C 1
ATOM 1492 O O . ASP A 1 181 ? -17.469 -14.499 7.548 1.00 86.00 181 ASP A O 1
ATOM 1496 N N . LYS A 1 182 ? -17.944 -12.343 7.205 1.00 82.94 182 LYS A N 1
ATOM 1497 C CA . LYS A 1 182 ? -17.135 -12.203 5.990 1.00 82.94 182 LYS A CA 1
ATOM 1498 C C . LYS A 1 182 ? -15.910 -11.347 6.257 1.00 82.94 182 LYS A C 1
ATOM 1500 O O . LYS A 1 182 ? -16.005 -10.300 6.893 1.00 82.94 182 LYS A O 1
ATOM 1505 N N . SER A 1 183 ? -14.772 -11.786 5.726 1.00 86.62 183 SER A N 1
ATOM 1506 C CA . SER A 1 183 ? -13.495 -11.081 5.827 1.00 86.62 183 SER A CA 1
ATOM 1507 C C . SER A 1 183 ? -13.189 -10.315 4.542 1.00 86.62 183 SER A C 1
ATOM 1509 O O . SER A 1 183 ? -13.257 -10.871 3.445 1.00 86.62 183 SER A O 1
ATOM 1511 N N . TYR A 1 184 ? -12.826 -9.046 4.694 1.00 86.12 184 TYR A N 1
ATOM 1512 C CA . TYR A 1 184 ? -12.427 -8.140 3.625 1.00 86.12 184 TYR A CA 1
ATOM 1513 C C . TYR A 1 184 ? -10.978 -7.729 3.870 1.00 86.12 184 TYR A C 1
ATOM 1515 O O . TYR A 1 184 ? -10.670 -7.013 4.825 1.00 86.12 184 TYR A O 1
ATOM 1523 N N . ILE A 1 185 ? -10.073 -8.226 3.029 1.00 83.56 185 ILE A N 1
ATOM 1524 C CA . ILE A 1 185 ? -8.638 -7.970 3.166 1.00 83.56 185 ILE A CA 1
ATOM 1525 C C . ILE A 1 185 ? -8.286 -6.622 2.533 1.00 83.56 185 ILE A C 1
ATOM 1527 O O . ILE A 1 185 ? -8.845 -6.220 1.509 1.00 83.56 185 ILE A O 1
ATOM 1531 N N . GLY A 1 186 ? -7.371 -5.900 3.165 1.00 84.69 186 GLY A N 1
ATOM 1532 C CA . GLY A 1 186 ? -6.957 -4.568 2.770 1.00 84.69 186 GLY A CA 1
ATOM 1533 C C . GLY A 1 186 ? -5.632 -4.147 3.393 1.00 84.69 186 GLY A C 1
ATOM 1534 O O . GLY A 1 186 ? -4.889 -4.956 3.946 1.00 84.69 186 GLY A O 1
ATOM 1535 N N . GLN A 1 187 ? -5.345 -2.854 3.295 1.00 86.12 187 GLN A N 1
ATOM 1536 C CA . GLN A 1 187 ? -4.147 -2.219 3.828 1.00 86.12 187 GLN A CA 1
ATOM 1537 C C . GLN A 1 187 ? -4.537 -1.155 4.849 1.00 86.12 187 GLN A C 1
ATOM 1539 O O . GLN A 1 187 ? -5.291 -0.234 4.543 1.00 86.12 187 GLN A O 1
ATOM 1544 N N . CYS A 1 188 ? -4.020 -1.262 6.069 1.00 87.44 188 CYS A N 1
ATOM 1545 C CA . CYS A 1 188 ? -4.102 -0.189 7.049 1.00 87.44 188 CYS A CA 1
ATOM 1546 C C . CYS A 1 188 ? -3.117 0.911 6.645 1.00 87.44 188 CYS A C 1
ATOM 1548 O O . CYS A 1 188 ? -1.920 0.642 6.593 1.00 87.44 188 CYS A O 1
ATOM 1550 N N . THR A 1 189 ? -3.610 2.117 6.342 1.00 83.75 189 THR A N 1
ATOM 1551 C CA . THR A 1 189 ? -2.783 3.238 5.840 1.00 83.75 189 THR A CA 1
ATOM 1552 C C . THR A 1 189 ? -2.517 4.318 6.891 1.00 83.75 189 THR A C 1
ATOM 1554 O O . THR A 1 189 ? -1.587 5.119 6.780 1.00 83.75 189 THR A O 1
ATOM 1557 N N . THR A 1 190 ? -3.350 4.370 7.932 1.00 84.12 190 THR A N 1
ATOM 1558 C CA . THR A 1 190 ? -3.175 5.285 9.064 1.00 84.12 190 THR A CA 1
ATOM 1559 C C . THR A 1 190 ? -3.591 4.601 10.350 1.00 84.12 190 THR A C 1
ATOM 1561 O O . THR A 1 190 ? -4.570 3.858 10.353 1.00 84.12 190 THR A O 1
ATOM 1564 N N . LEU A 1 191 ? -2.896 4.893 11.446 1.00 85.88 191 LEU A N 1
ATOM 1565 C CA . LEU A 1 191 ? -3.163 4.325 12.762 1.00 85.88 191 LEU A CA 1
ATOM 1566 C C . LEU A 1 191 ? -3.126 5.420 13.832 1.00 85.88 191 LEU A C 1
AT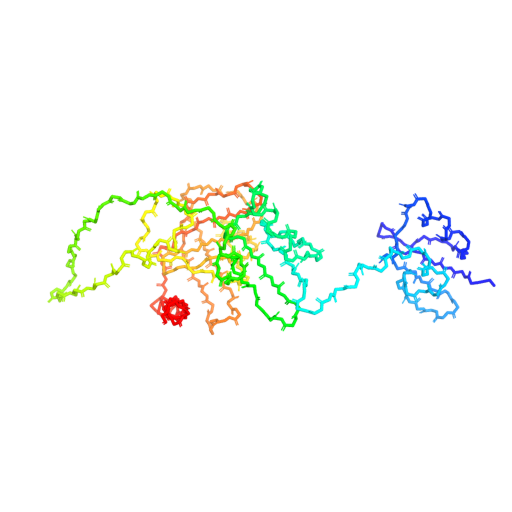OM 1568 O O . LEU A 1 191 ? -2.280 6.307 13.814 1.00 85.88 191 LEU A O 1
ATOM 1572 N N . SER A 1 192 ? -4.054 5.379 14.777 1.00 83.88 192 SER A N 1
ATOM 1573 C CA . SER A 1 192 ? -4.003 6.139 16.024 1.00 83.88 192 SER A CA 1
ATOM 1574 C C . SER A 1 192 ? -4.436 5.250 17.180 1.00 83.88 192 SER A C 1
ATOM 1576 O O . SER A 1 192 ? -4.950 4.151 16.977 1.00 83.88 192 SER A O 1
ATOM 1578 N N . ILE A 1 193 ? -4.294 5.745 18.411 1.00 83.19 193 ILE A N 1
ATOM 1579 C CA . ILE A 1 193 ? -4.758 5.019 19.601 1.00 83.19 193 ILE A CA 1
ATOM 1580 C C . ILE A 1 193 ? -6.265 4.714 19.581 1.00 83.19 193 ILE A C 1
ATOM 1582 O O . ILE A 1 193 ? -6.715 3.787 20.244 1.00 83.19 193 ILE A O 1
ATOM 1586 N N . SER A 1 194 ? -7.057 5.487 18.830 1.00 82.69 194 SER A N 1
ATOM 1587 C CA . SER A 1 194 ? -8.518 5.374 18.818 1.00 82.69 194 SER A CA 1
ATOM 1588 C C . SER A 1 194 ? -9.099 4.867 17.503 1.00 82.69 194 SER A C 1
ATOM 1590 O O . SER A 1 194 ? -10.318 4.794 17.387 1.00 82.69 194 SER A O 1
ATOM 1592 N N . GLY A 1 195 ? -8.288 4.574 16.489 1.00 91.00 195 GLY A N 1
ATOM 1593 C CA . GLY A 1 195 ? -8.809 4.072 15.222 1.00 91.00 195 GLY A CA 1
ATOM 1594 C C . GLY A 1 195 ? -7.773 4.002 14.115 1.00 91.00 195 GLY A C 1
ATOM 1595 O O . GLY A 1 195 ? -6.614 4.374 14.287 1.00 91.00 195 GLY A O 1
ATOM 1596 N N . CYS A 1 196 ? -8.213 3.566 12.943 1.00 91.12 196 CYS A N 1
ATOM 1597 C CA . CYS A 1 196 ? -7.373 3.476 11.757 1.00 91.12 196 CYS A CA 1
ATOM 1598 C C . CYS A 1 196 ? -8.174 3.762 10.483 1.00 91.12 196 CYS A C 1
ATOM 1600 O O . CYS A 1 196 ? -9.389 3.988 10.515 1.00 91.12 196 CYS A O 1
ATOM 1602 N N . PHE A 1 197 ? -7.477 3.797 9.352 1.00 91.69 197 PHE A N 1
ATOM 1603 C CA . PHE A 1 197 ? -8.107 3.731 8.038 1.00 91.69 197 PHE A CA 1
ATOM 1604 C C . PHE A 1 197 ? -7.612 2.484 7.320 1.00 91.69 197 PHE A C 1
ATOM 1606 O O . PHE A 1 197 ? -6.401 2.290 7.204 1.00 91.69 197 PHE A O 1
ATOM 1613 N N . VAL A 1 198 ? -8.546 1.669 6.836 1.00 89.81 198 VAL A N 1
ATOM 1614 C CA . VAL A 1 198 ? -8.254 0.458 6.072 1.00 89.81 198 VAL A CA 1
ATOM 1615 C C . VAL A 1 198 ? -8.717 0.659 4.639 1.00 89.81 198 VAL A C 1
ATOM 1617 O O . VAL A 1 198 ? -9.910 0.772 4.364 1.00 89.81 198 VAL A O 1
ATOM 1620 N N . GLN A 1 199 ? -7.762 0.690 3.719 1.00 88.56 199 GLN A N 1
ATOM 1621 C CA . GLN A 1 199 ? -8.011 0.642 2.289 1.00 88.56 199 GLN A CA 1
ATOM 1622 C C . GLN A 1 199 ? -8.373 -0.793 1.906 1.00 88.56 199 GLN A C 1
ATOM 1624 O O . GLN A 1 199 ? -7.551 -1.697 2.016 1.00 88.56 199 GLN A O 1
ATOM 1629 N N . THR A 1 200 ? -9.604 -1.020 1.473 1.00 82.38 200 THR A N 1
ATOM 1630 C CA . THR A 1 200 ? -10.110 -2.346 1.100 1.00 82.38 200 THR A CA 1
ATOM 1631 C C . THR A 1 200 ? -11.170 -2.193 0.014 1.00 82.38 200 THR A C 1
ATOM 1633 O O . THR A 1 200 ? -11.650 -1.085 -0.244 1.00 82.38 200 THR A O 1
ATOM 1636 N N . GLN A 1 201 ? -11.516 -3.291 -0.662 1.00 76.44 201 GLN A N 1
ATOM 1637 C CA . GLN A 1 201 ? -12.632 -3.284 -1.606 1.00 76.44 201 GLN A CA 1
ATOM 1638 C C . GLN A 1 201 ? -13.916 -2.855 -0.886 1.00 76.44 201 GLN A C 1
ATOM 1640 O O . GLN A 1 201 ? -14.080 -3.108 0.309 1.00 76.44 201 GLN A O 1
ATOM 1645 N N . THR A 1 202 ? -14.832 -2.204 -1.604 1.00 65.19 202 THR A N 1
ATOM 1646 C CA . THR A 1 202 ? -16.119 -1.794 -1.038 1.00 65.19 202 THR A CA 1
ATOM 1647 C C . THR A 1 202 ? -16.928 -3.037 -0.660 1.00 65.19 202 THR A C 1
ATOM 1649 O O . THR A 1 202 ? -17.547 -3.673 -1.510 1.00 65.19 202 THR A O 1
ATOM 1652 N N . GLY A 1 203 ? -16.880 -3.422 0.616 1.00 73.19 203 GLY A N 1
ATOM 1653 C CA . GLY A 1 203 ? -17.812 -4.381 1.202 1.00 73.19 203 GLY A CA 1
ATOM 1654 C C . GLY A 1 203 ? -19.200 -3.753 1.388 1.00 73.19 203 GLY A C 1
ATOM 1655 O O . GLY A 1 203 ? -19.374 -2.557 1.142 1.00 73.19 203 GLY A O 1
ATOM 1656 N N . PRO A 1 204 ? -20.204 -4.517 1.858 1.00 85.31 204 PRO A N 1
ATOM 1657 C CA . PRO A 1 204 ? -21.546 -4.023 2.174 1.00 85.31 204 PRO A CA 1
ATOM 1658 C C . PRO A 1 204 ? -21.542 -3.232 3.496 1.00 85.31 204 PRO A C 1
ATOM 1660 O O . PRO A 1 204 ? -22.325 -3.509 4.401 1.00 85.31 204 PRO A O 1
ATOM 1663 N N . PHE A 1 205 ? -20.596 -2.309 3.635 1.00 89.62 205 PHE A N 1
ATOM 1664 C CA . PHE A 1 205 ? -20.369 -1.513 4.829 1.00 89.62 205 PHE A CA 1
ATOM 1665 C C . PHE A 1 205 ? -21.301 -0.306 4.861 1.00 89.62 205 PHE A C 1
ATOM 1667 O O . PHE A 1 205 ? -21.592 0.300 3.828 1.00 89.62 205 PHE A O 1
ATOM 1674 N N . LYS A 1 206 ? -21.711 0.092 6.061 1.00 91.12 206 LYS A N 1
ATOM 1675 C CA . LYS A 1 206 ? -22.430 1.333 6.335 1.00 91.12 206 LYS A CA 1
ATOM 1676 C C . LYS A 1 206 ? -21.769 2.063 7.495 1.00 91.12 206 LYS A C 1
ATOM 1678 O O . LYS A 1 206 ? -21.220 1.461 8.416 1.00 91.12 206 LYS A O 1
ATOM 1683 N N . THR A 1 207 ? -21.824 3.393 7.463 1.00 91.62 207 THR A N 1
ATOM 1684 C CA . THR A 1 207 ? -21.430 4.196 8.624 1.00 91.62 207 THR A CA 1
ATOM 1685 C C . THR A 1 207 ? -22.292 3.799 9.817 1.00 91.62 207 THR A C 1
ATOM 1687 O O . THR A 1 207 ? -23.517 3.806 9.732 1.00 91.62 207 THR A O 1
ATOM 1690 N N . GLY A 1 208 ? -21.641 3.485 10.930 1.00 89.75 208 GLY A N 1
ATOM 1691 C CA . GLY A 1 208 ? -22.281 3.016 12.147 1.00 89.75 208 GLY A CA 1
ATOM 1692 C C . GLY A 1 208 ? -22.192 1.510 12.378 1.00 89.75 208 GLY A C 1
ATOM 1693 O O . GLY A 1 208 ? -22.399 1.114 13.522 1.00 89.75 208 GLY A O 1
ATOM 1694 N N . ASP A 1 209 ? -21.841 0.714 11.363 1.00 91.62 209 ASP A N 1
ATOM 1695 C CA . ASP A 1 209 ? -21.677 -0.735 11.515 1.00 91.62 209 ASP A CA 1
ATOM 1696 C C . ASP A 1 209 ? -20.566 -1.064 12.518 1.00 91.62 209 ASP A C 1
ATOM 1698 O O . ASP A 1 209 ? -19.526 -0.393 12.564 1.00 91.62 209 ASP A O 1
ATOM 1702 N N . GLU A 1 210 ? -20.787 -2.121 13.299 1.00 94.94 210 GLU A N 1
ATOM 1703 C CA . GLU A 1 210 ? -19.781 -2.720 14.171 1.00 94.94 210 GLU A CA 1
ATOM 1704 C C . GLU A 1 210 ? -19.061 -3.847 13.430 1.00 94.94 210 GLU A C 1
ATOM 1706 O O . GLU A 1 210 ? -19.672 -4.689 12.771 1.00 94.94 210 GLU A O 1
ATOM 1711 N N . ILE A 1 211 ? -17.738 -3.835 13.513 1.00 93.81 211 ILE A N 1
ATOM 1712 C CA . ILE A 1 211 ? -16.843 -4.730 12.785 1.00 93.81 211 ILE A CA 1
ATOM 1713 C C . ILE A 1 211 ? -15.703 -5.172 13.693 1.00 93.81 211 ILE A C 1
ATOM 1715 O O . ILE A 1 211 ? -15.339 -4.482 14.645 1.00 93.81 211 ILE A O 1
ATOM 1719 N N . THR A 1 212 ? -15.067 -6.284 13.346 1.00 92.25 212 THR A N 1
ATOM 1720 C CA . THR A 1 212 ? -13.765 -6.641 13.916 1.00 92.25 212 THR A CA 1
ATOM 1721 C C . THR A 1 212 ? -12.667 -6.261 12.933 1.00 92.25 212 THR A C 1
ATOM 1723 O O . THR A 1 212 ? -12.749 -6.571 11.746 1.00 92.25 212 THR A O 1
ATOM 1726 N N . VAL A 1 213 ? -11.635 -5.576 13.412 1.00 92.12 213 VAL A N 1
ATOM 1727 C CA . VAL A 1 213 ? -10.464 -5.209 12.614 1.00 92.12 213 VAL A CA 1
ATOM 1728 C C . VAL A 1 213 ? -9.266 -5.974 13.139 1.00 92.12 213 VAL A C 1
ATOM 1730 O O . VAL A 1 213 ? -8.927 -5.864 14.315 1.00 92.12 213 VAL A O 1
ATOM 1733 N N . ILE A 1 214 ? -8.620 -6.722 12.250 1.00 87.06 214 ILE A N 1
ATOM 1734 C CA . ILE A 1 214 ? -7.380 -7.441 12.527 1.00 87.06 214 ILE A CA 1
ATOM 1735 C C . ILE A 1 214 ? -6.285 -6.827 11.667 1.00 87.06 214 ILE A C 1
ATOM 1737 O O . ILE A 1 214 ? -6.346 -6.909 10.445 1.00 87.06 214 ILE A O 1
ATOM 1741 N N . ILE A 1 215 ? -5.273 -6.227 12.278 1.00 88.12 215 ILE A N 1
ATOM 1742 C CA . ILE A 1 215 ? -4.095 -5.695 11.588 1.00 88.12 215 ILE A CA 1
ATOM 1743 C C . ILE A 1 215 ? -2.938 -6.628 11.919 1.00 88.12 215 ILE A C 1
ATOM 1745 O O . ILE A 1 215 ? -2.702 -6.901 13.096 1.00 88.12 215 ILE A O 1
ATOM 1749 N N . ARG A 1 216 ? -2.246 -7.130 10.890 1.00 78.00 216 ARG A N 1
ATOM 1750 C CA . ARG A 1 216 ? -1.047 -7.970 11.015 1.00 78.00 216 ARG A CA 1
ATOM 1751 C C . ARG A 1 216 ? 0.181 -7.112 10.751 1.00 78.00 216 ARG A C 1
ATOM 1753 O O . ARG A 1 216 ? 0.525 -6.888 9.589 1.00 78.00 216 ARG A O 1
ATOM 1760 N N . PRO A 1 217 ? 0.781 -6.560 11.806 1.00 68.06 217 PRO A N 1
ATOM 1761 C CA . PRO A 1 217 ? 1.773 -5.528 11.664 1.00 68.06 217 PRO A CA 1
ATOM 1762 C C . PRO A 1 217 ? 3.134 -6.120 11.315 1.00 68.06 217 PRO A C 1
ATOM 1764 O O . PRO A 1 217 ? 3.582 -7.065 11.950 1.00 68.06 217 PRO A O 1
ATOM 1767 N N . ASP A 1 218 ? 3.808 -5.514 10.338 1.00 58.31 218 ASP A N 1
ATOM 1768 C CA . ASP A 1 218 ? 5.200 -5.852 10.005 1.00 58.31 218 ASP A CA 1
ATOM 1769 C C . ASP A 1 218 ? 6.198 -5.149 10.951 1.00 58.31 218 ASP A C 1
ATOM 1771 O O . ASP A 1 218 ? 7.385 -5.453 10.969 1.00 58.31 218 ASP A O 1
ATOM 1775 N N . THR A 1 219 ? 5.722 -4.161 11.722 1.00 54.22 219 THR A N 1
ATOM 1776 C CA . THR A 1 219 ? 6.541 -3.213 12.511 1.00 54.22 219 THR A CA 1
ATOM 1777 C C . THR A 1 219 ? 6.188 -3.155 14.002 1.00 54.22 219 THR A C 1
ATOM 1779 O O . THR A 1 219 ? 6.812 -2.409 14.762 1.00 54.22 219 THR A O 1
ATOM 1782 N N . ILE A 1 220 ? 5.168 -3.903 14.422 1.00 58.69 220 ILE A N 1
ATOM 1783 C CA . ILE A 1 220 ? 4.759 -4.084 15.818 1.00 58.69 220 ILE A CA 1
ATOM 1784 C C . ILE A 1 220 ? 4.773 -5.595 16.048 1.00 58.69 220 ILE A C 1
ATOM 1786 O O . ILE A 1 220 ? 4.236 -6.330 15.230 1.00 58.69 220 ILE A O 1
ATOM 1790 N N . ASP A 1 221 ? 5.351 -6.067 17.148 1.00 62.19 221 ASP A N 1
ATOM 1791 C CA . ASP A 1 221 ? 5.525 -7.509 17.409 1.00 62.19 221 ASP A CA 1
ATOM 1792 C C . ASP A 1 221 ? 4.218 -8.224 17.820 1.00 62.19 221 ASP A C 1
ATOM 1794 O O . ASP A 1 221 ? 4.234 -9.330 18.357 1.00 62.19 221 ASP A O 1
ATOM 1798 N N . MET A 1 222 ? 3.064 -7.582 17.621 1.00 69.94 222 MET A N 1
ATOM 1799 C CA . MET A 1 222 ? 1.771 -8.042 18.117 1.00 69.94 222 MET A CA 1
ATOM 1800 C C . MET A 1 222 ? 0.653 -7.715 17.134 1.00 69.94 222 MET A C 1
ATOM 1802 O O . MET A 1 222 ? 0.484 -6.562 16.743 1.00 69.94 222 MET A O 1
ATOM 1806 N N . GLN A 1 223 ? -0.154 -8.723 16.794 1.00 80.62 223 GLN A N 1
ATOM 1807 C CA . GLN A 1 223 ? -1.384 -8.541 16.027 1.00 80.62 223 GLN A CA 1
ATOM 1808 C C . GLN A 1 223 ? -2.329 -7.584 16.764 1.00 80.62 223 GLN A C 1
ATOM 1810 O O . GLN A 1 223 ? -2.634 -7.783 17.939 1.00 80.62 223 GLN A O 1
ATOM 1815 N N . ILE A 1 224 ? -2.815 -6.559 16.066 1.00 86.50 224 ILE A N 1
ATOM 1816 C CA . ILE A 1 224 ? -3.838 -5.661 16.605 1.00 86.50 224 ILE A CA 1
ATOM 1817 C C . ILE A 1 224 ? -5.186 -6.268 16.245 1.00 86.50 224 ILE A C 1
ATOM 1819 O O . ILE A 1 224 ? -5.517 -6.373 15.066 1.00 86.50 224 ILE A O 1
ATOM 1823 N N . GLU A 1 225 ? -5.968 -6.631 17.249 1.00 88.56 225 GLU A N 1
ATOM 1824 C CA . GLU A 1 225 ? -7.352 -7.059 17.085 1.00 88.56 225 GLU A CA 1
ATOM 1825 C C . GLU A 1 225 ? -8.258 -6.131 17.893 1.00 88.56 225 GLU A C 1
ATOM 1827 O O . GLU A 1 225 ? -8.022 -5.892 19.079 1.00 88.56 225 GLU A O 1
ATOM 1832 N N . ALA A 1 226 ? -9.260 -5.553 17.231 1.00 91.69 226 ALA A N 1
ATOM 1833 C CA . ALA A 1 226 ? -10.131 -4.547 17.823 1.00 91.69 226 ALA A CA 1
ATOM 1834 C C . ALA A 1 226 ? -11.578 -4.730 17.366 1.00 91.69 226 ALA A C 1
ATOM 1836 O O . ALA A 1 226 ? -11.831 -4.879 16.168 1.00 91.69 226 ALA A O 1
ATOM 1837 N N . GLN A 1 227 ? -12.531 -4.609 18.295 1.00 90.75 227 GLN A N 1
ATOM 1838 C CA . GLN A 1 227 ? -13.898 -4.262 17.906 1.00 90.75 227 GLN A CA 1
ATOM 1839 C C . GLN A 1 227 ? -13.915 -2.787 17.534 1.00 90.75 227 GLN A C 1
ATOM 1841 O O . GLN A 1 227 ? -13.345 -1.952 18.243 1.00 90.75 227 GLN A O 1
ATOM 1846 N N . ALA A 1 228 ? -14.543 -2.453 16.416 1.00 95.19 228 ALA A N 1
ATOM 1847 C CA . ALA A 1 228 ? -14.528 -1.111 15.873 1.00 95.19 228 ALA A CA 1
ATOM 1848 C C . ALA A 1 228 ? -15.873 -0.732 15.262 1.00 95.19 228 ALA A C 1
ATOM 1850 O O . ALA A 1 228 ? -16.645 -1.579 14.831 1.00 95.19 228 ALA A O 1
ATOM 1851 N N . LYS A 1 229 ? -16.123 0.572 15.192 1.00 92.06 229 LYS A N 1
ATOM 1852 C CA . LYS A 1 229 ? -17.273 1.157 14.515 1.00 92.06 229 LYS A CA 1
ATOM 1853 C C . LYS A 1 229 ? -16.825 1.854 13.243 1.00 92.06 229 LYS A C 1
ATOM 1855 O O . LYS A 1 229 ? -15.853 2.615 13.265 1.00 92.06 229 LYS A O 1
ATOM 1860 N N . ILE A 1 230 ? -17.532 1.635 12.140 1.00 92.19 230 ILE A N 1
ATOM 1861 C CA . ILE A 1 230 ? -17.284 2.362 10.895 1.00 92.19 230 ILE A CA 1
ATOM 1862 C C . ILE A 1 230 ? -17.745 3.809 11.071 1.00 92.19 230 ILE A C 1
ATOM 1864 O O . ILE A 1 230 ? -18.923 4.082 11.290 1.00 92.19 230 ILE A O 1
ATOM 1868 N N . MET A 1 231 ? -16.813 4.750 10.951 1.00 88.25 231 MET A N 1
ATOM 1869 C CA . MET A 1 231 ? -17.074 6.185 11.103 1.00 88.25 231 MET A CA 1
ATOM 1870 C C . MET A 1 231 ? -17.182 6.909 9.765 1.00 88.25 231 MET A C 1
ATOM 1872 O O . MET A 1 231 ? -17.803 7.966 9.681 1.00 88.25 231 MET A O 1
ATOM 1876 N N . SER A 1 232 ? -16.554 6.368 8.725 1.00 86.31 232 SER A N 1
ATOM 1877 C CA . SER A 1 232 ? -16.566 6.957 7.389 1.00 86.31 232 SER A CA 1
ATOM 1878 C C . SER A 1 232 ? -16.307 5.897 6.330 1.00 86.31 232 SER A C 1
ATOM 1880 O O . SER A 1 232 ? -15.408 5.072 6.500 1.00 86.31 232 SER A O 1
ATOM 1882 N N . LEU A 1 233 ? -17.017 5.991 5.214 1.00 86.19 233 LEU A N 1
ATOM 1883 C CA . LEU A 1 233 ? -16.727 5.257 3.988 1.00 86.19 233 LEU A CA 1
ATOM 1884 C C . LEU A 1 233 ? -16.067 6.213 2.998 1.00 86.19 233 LEU A C 1
ATOM 1886 O O . LEU A 1 233 ? -16.477 7.369 2.887 1.00 86.19 233 LEU A O 1
ATOM 1890 N N . ASN A 1 234 ? -15.036 5.747 2.305 1.00 80.88 234 ASN A N 1
ATOM 1891 C CA . ASN A 1 234 ? -14.455 6.466 1.185 1.00 80.88 234 ASN A CA 1
ATOM 1892 C C . ASN A 1 234 ? -14.669 5.634 -0.076 1.00 80.88 234 ASN A C 1
ATOM 1894 O O . ASN A 1 234 ? -14.092 4.557 -0.195 1.00 80.88 234 ASN A O 1
ATOM 1898 N N . ASP A 1 235 ? -15.483 6.148 -0.995 1.00 71.38 235 ASP A N 1
ATOM 1899 C CA . ASP A 1 235 ? -15.756 5.530 -2.300 1.00 71.38 235 ASP A CA 1
ATOM 1900 C C . ASP A 1 235 ? -14.995 6.211 -3.448 1.00 71.38 235 ASP A C 1
ATOM 1902 O O . ASP A 1 235 ? -15.198 5.878 -4.617 1.00 71.38 235 ASP A O 1
ATOM 1906 N N . GLY A 1 236 ? -14.117 7.168 -3.125 1.00 64.69 236 GLY A N 1
ATOM 1907 C CA . GLY A 1 236 ? -13.264 7.855 -4.090 1.00 64.69 236 GLY A CA 1
ATOM 1908 C C . GLY A 1 236 ? -12.104 6.990 -4.595 1.00 64.69 236 GLY A C 1
ATOM 1909 O O . GLY A 1 236 ? -12.125 5.762 -4.537 1.00 64.69 236 GLY A O 1
ATOM 1910 N N . ASN A 1 237 ? -11.041 7.644 -5.070 1.00 59.78 237 ASN A N 1
ATOM 1911 C CA . ASN A 1 237 ? -9.881 6.968 -5.673 1.00 59.78 237 ASN A CA 1
ATOM 1912 C C . ASN A 1 237 ? -9.175 5.979 -4.724 1.00 59.78 237 ASN A C 1
ATOM 1914 O O . ASN A 1 237 ? -8.559 5.021 -5.182 1.00 59.78 237 ASN A O 1
ATOM 1918 N N . ILE A 1 238 ? -9.276 6.196 -3.408 1.00 67.88 238 ILE A N 1
ATOM 1919 C CA . ILE A 1 238 ? -8.775 5.285 -2.373 1.00 67.88 238 ILE A CA 1
ATOM 1920 C C . ILE A 1 238 ? -9.982 4.724 -1.628 1.00 67.88 238 ILE A C 1
ATOM 1922 O O . ILE A 1 238 ? -10.449 5.306 -0.645 1.00 67.88 238 ILE A O 1
ATOM 1926 N N . LYS A 1 239 ? -10.488 3.593 -2.122 1.00 83.56 239 LYS A N 1
ATOM 1927 C CA . LYS A 1 239 ? -11.624 2.913 -1.505 1.00 83.56 239 LYS A CA 1
ATOM 1928 C C . LYS A 1 239 ? -11.247 2.338 -0.149 1.00 83.56 239 LYS A C 1
ATOM 1930 O O . LYS A 1 239 ? -10.213 1.683 -0.016 1.00 83.56 239 LYS A O 1
ATOM 1935 N N . GLY A 1 240 ? -12.065 2.580 0.865 1.00 89.50 240 GLY A N 1
ATOM 1936 C CA . GLY A 1 240 ? -11.773 2.068 2.195 1.00 89.50 240 GLY A CA 1
ATOM 1937 C C . GLY A 1 240 ? -12.697 2.580 3.280 1.00 89.50 240 GLY A C 1
ATOM 1938 O O . GLY A 1 240 ? -13.640 3.333 3.038 1.00 89.50 240 GLY A O 1
ATOM 1939 N N . VAL A 1 241 ? -12.392 2.162 4.501 1.00 91.50 241 VAL A N 1
ATOM 1940 C CA . VAL A 1 241 ? -13.197 2.438 5.685 1.00 91.50 241 VAL A CA 1
ATOM 1941 C C . VAL A 1 241 ? -12.344 3.093 6.763 1.00 91.50 241 VAL A C 1
ATOM 1943 O O . VAL A 1 241 ? -11.256 2.634 7.111 1.00 91.50 241 VAL A O 1
ATOM 1946 N N . GLY A 1 242 ? -12.839 4.206 7.293 1.00 91.50 242 GLY A N 1
ATOM 1947 C CA . GLY A 1 242 ? -12.312 4.829 8.500 1.00 91.50 242 GLY A CA 1
ATOM 1948 C C . GLY A 1 242 ? -13.057 4.285 9.704 1.00 91.50 242 GLY A C 1
ATOM 1949 O O . GLY A 1 242 ? -14.286 4.357 9.752 1.00 91.50 242 GLY A O 1
ATOM 1950 N N . VAL A 1 243 ? -12.319 3.760 10.674 1.00 92.81 243 VAL A N 1
ATOM 1951 C CA . VAL A 1 243 ? -12.886 3.027 11.808 1.00 92.81 243 VAL A CA 1
ATOM 1952 C C . VAL A 1 243 ? -12.451 3.659 13.125 1.00 92.81 243 VAL A C 1
ATOM 1954 O O . VAL A 1 243 ? -11.364 4.236 13.225 1.00 92.81 243 VAL A O 1
ATOM 1957 N N . GLN A 1 244 ? -13.300 3.552 14.141 1.00 92.44 244 GLN A N 1
ATOM 1958 C CA . GLN A 1 244 ? -12.996 3.909 15.522 1.00 92.44 244 GLN A CA 1
ATOM 1959 C C . GLN A 1 244 ? -12.970 2.642 16.367 1.00 92.44 244 GLN A C 1
ATOM 1961 O O . GLN A 1 244 ? -13.939 1.892 16.358 1.00 92.44 244 GLN A O 1
ATOM 1966 N N . PHE A 1 245 ? -11.897 2.419 17.120 1.00 90.75 245 PHE A N 1
ATOM 1967 C CA . PHE A 1 245 ? -11.813 1.289 18.039 1.00 90.75 245 PHE A CA 1
ATOM 1968 C C . PHE A 1 245 ? -12.771 1.496 19.219 1.00 90.75 245 PHE A C 1
ATOM 1970 O O . PHE A 1 245 ? -12.726 2.528 19.890 1.00 90.75 245 PHE A O 1
ATOM 1977 N N . LEU A 1 246 ? -13.638 0.513 19.452 1.00 82.06 246 LEU A N 1
ATOM 1978 C CA . LEU A 1 246 ? -14.542 0.424 20.599 1.00 82.06 246 LEU A CA 1
ATOM 1979 C C . LEU A 1 246 ? -13.852 -0.295 21.759 1.00 82.06 246 LEU A C 1
ATOM 1981 O O . LEU A 1 246 ? -13.945 0.142 22.904 1.00 82.06 246 LEU A O 1
ATOM 1985 N N . SER A 1 247 ? -13.109 -1.361 21.450 1.00 83.44 247 SER A N 1
ATOM 1986 C CA . SER A 1 247 ? -12.294 -2.090 22.416 1.00 83.44 247 SER A CA 1
ATOM 1987 C C . SER A 1 247 ? -10.910 -2.401 21.849 1.00 83.44 247 SER A C 1
ATOM 1989 O O . SER A 1 247 ? -10.741 -2.702 20.669 1.00 83.44 247 SER A O 1
ATOM 1991 N N . LEU A 1 248 ? -9.913 -2.292 22.722 1.00 84.00 248 LEU A N 1
ATOM 1992 C CA . LEU A 1 248 ? -8.523 -2.681 22.508 1.00 84.00 248 LEU A CA 1
ATOM 1993 C C . LEU A 1 248 ? -8.011 -3.248 23.827 1.00 84.00 248 LEU A C 1
ATOM 1995 O O . LEU A 1 248 ? -8.346 -2.702 24.882 1.00 84.00 248 LEU A O 1
ATOM 1999 N N . SER A 1 249 ? -7.171 -4.281 23.775 1.00 82.06 249 SER A N 1
ATOM 2000 C CA . SER A 1 249 ? -6.447 -4.712 24.971 1.00 82.06 249 SER A CA 1
ATOM 2001 C C . SER A 1 249 ? -5.492 -3.605 25.440 1.00 82.06 249 SER A C 1
ATOM 2003 O O . SER A 1 249 ? -5.059 -2.753 24.651 1.00 82.06 249 SER A O 1
ATOM 2005 N N . ASN A 1 250 ? -5.158 -3.602 26.730 1.00 78.00 250 ASN A N 1
ATOM 2006 C CA . ASN A 1 250 ? -4.237 -2.612 27.287 1.00 78.00 250 ASN A CA 1
ATOM 2007 C C . ASN A 1 250 ? -2.842 -2.740 26.665 1.00 78.00 250 ASN A C 1
ATOM 2009 O O . ASN A 1 250 ? -2.202 -1.733 26.371 1.00 78.00 250 ASN A O 1
ATOM 2013 N N . GLU A 1 251 ? -2.400 -3.968 26.407 1.00 78.12 251 GLU A N 1
ATOM 2014 C CA . GLU A 1 251 ? -1.125 -4.289 25.766 1.00 78.12 251 GLU A CA 1
ATOM 2015 C C . GLU A 1 251 ? -1.071 -3.701 24.354 1.00 78.12 251 GLU A C 1
ATOM 2017 O O . GLU A 1 251 ? -0.167 -2.926 24.037 1.00 78.12 251 GLU A O 1
ATOM 2022 N N . VAL A 1 252 ? -2.094 -3.973 23.537 1.00 80.75 252 VAL A N 1
ATOM 2023 C CA . VAL A 1 252 ? -2.199 -3.448 22.171 1.00 80.75 252 VAL A CA 1
ATOM 2024 C C . VAL A 1 252 ? -2.256 -1.919 22.179 1.00 80.75 252 VAL A C 1
ATOM 2026 O O . VAL A 1 252 ? -1.558 -1.257 21.408 1.00 80.75 252 VAL A O 1
ATOM 2029 N N . ARG A 1 253 ? -3.046 -1.329 23.085 1.00 81.75 253 ARG A N 1
ATOM 2030 C CA . ARG A 1 253 ? -3.141 0.128 23.240 1.00 81.75 253 ARG A CA 1
ATOM 2031 C C . ARG A 1 253 ? -1.779 0.750 23.558 1.00 81.75 253 ARG A C 1
ATOM 2033 O O . ARG A 1 253 ? -1.430 1.772 22.964 1.00 81.75 253 ARG A O 1
ATOM 2040 N N . MET A 1 254 ? -1.014 0.150 24.471 1.00 78.75 254 MET A N 1
ATOM 2041 C CA . MET A 1 254 ? 0.326 0.622 24.823 1.00 78.75 254 MET A CA 1
ATOM 2042 C C . MET A 1 254 ? 1.288 0.545 23.636 1.00 78.75 254 MET A C 1
ATOM 2044 O O . MET A 1 254 ? 2.042 1.492 23.417 1.00 78.75 254 MET A O 1
ATOM 2048 N N . GLU A 1 255 ? 1.248 -0.525 22.843 1.00 80.25 255 GLU A N 1
ATOM 2049 C CA . GLU A 1 255 ? 2.115 -0.661 21.666 1.00 80.25 255 GLU A CA 1
ATOM 2050 C C . GLU A 1 255 ? 1.780 0.351 20.567 1.00 80.25 255 GLU A C 1
ATOM 2052 O O . GLU A 1 255 ? 2.678 1.018 20.040 1.00 80.25 255 GLU A O 1
ATOM 2057 N N . ILE A 1 256 ? 0.490 0.573 20.291 1.00 82.69 256 ILE A N 1
ATOM 2058 C CA . ILE A 1 256 ? 0.055 1.637 19.376 1.00 82.69 256 ILE A CA 1
ATOM 2059 C C . ILE A 1 256 ? 0.533 3.000 19.894 1.00 82.69 256 ILE A C 1
ATOM 2061 O O . ILE A 1 256 ? 1.084 3.796 19.132 1.00 82.69 256 ILE A O 1
ATOM 2065 N N . GLN A 1 257 ? 0.393 3.268 21.196 1.00 80.56 257 GLN A N 1
ATOM 2066 C CA . GLN A 1 257 ? 0.850 4.522 21.794 1.00 80.56 257 GLN A CA 1
ATOM 2067 C C . GLN A 1 257 ? 2.368 4.702 21.672 1.00 80.56 257 GLN A C 1
ATOM 2069 O O . GLN A 1 257 ? 2.831 5.793 21.330 1.00 80.56 257 GLN A O 1
ATOM 2074 N N . LYS A 1 258 ? 3.16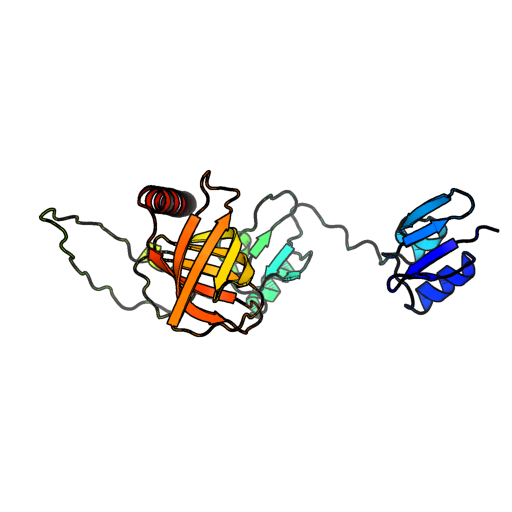0 3.649 21.912 1.00 79.81 258 LYS A N 1
ATOM 2075 C CA . LYS A 1 258 ? 4.619 3.671 21.724 1.00 79.81 258 LYS A CA 1
ATOM 2076 C C . LYS A 1 258 ? 4.979 3.964 20.273 1.00 79.81 258 LYS A C 1
ATOM 2078 O O . LYS A 1 258 ? 5.853 4.793 20.023 1.00 79.81 258 LYS A O 1
ATOM 2083 N N . PHE A 1 259 ? 4.318 3.316 19.314 1.00 80.94 259 PHE A N 1
ATOM 2084 C CA . PHE A 1 259 ? 4.511 3.576 17.888 1.00 80.94 259 PHE A CA 1
ATOM 2085 C C . PHE A 1 259 ? 4.217 5.040 17.531 1.00 80.94 259 PHE A C 1
ATOM 2087 O O . PHE A 1 259 ? 5.080 5.726 16.979 1.00 80.94 259 PHE A O 1
ATOM 2094 N N . VAL A 1 260 ? 3.046 5.546 17.926 1.00 75.50 260 VAL A N 1
ATOM 2095 C CA . VAL A 1 260 ? 2.632 6.934 17.676 1.00 75.50 260 VAL A CA 1
ATOM 2096 C C . VAL A 1 260 ? 3.618 7.925 18.302 1.00 75.50 260 VAL A C 1
ATOM 2098 O O . VAL A 1 260 ? 4.059 8.862 17.640 1.00 75.50 260 VAL A O 1
ATOM 2101 N N . ASN A 1 261 ? 4.041 7.691 19.546 1.00 76.12 261 ASN A N 1
ATOM 2102 C CA . ASN A 1 261 ? 5.008 8.548 20.234 1.00 76.12 261 ASN A CA 1
ATOM 2103 C C . ASN A 1 261 ? 6.383 8.539 19.558 1.00 76.12 261 ASN A C 1
ATOM 2105 O O . ASN A 1 261 ? 6.999 9.596 19.423 1.00 76.12 261 ASN A O 1
ATOM 2109 N N . ARG A 1 262 ? 6.867 7.372 19.107 1.00 75.56 262 ARG A N 1
ATOM 2110 C CA . ARG A 1 262 ? 8.117 7.270 18.335 1.00 75.56 262 ARG A CA 1
ATOM 2111 C C . ARG A 1 262 ? 8.036 8.107 17.064 1.00 75.56 262 ARG A C 1
ATOM 2113 O O . ARG A 1 262 ? 8.953 8.879 16.793 1.00 75.56 262 ARG A O 1
ATOM 2120 N N . TYR A 1 263 ? 6.927 8.006 16.339 1.00 71.50 263 TYR A N 1
ATOM 2121 C CA . TYR A 1 263 ? 6.699 8.777 15.123 1.00 71.50 263 TYR A CA 1
ATOM 2122 C C . TYR A 1 263 ? 6.652 10.291 15.392 1.00 71.50 263 TYR A C 1
ATOM 2124 O O . TYR A 1 263 ? 7.350 11.059 14.733 1.00 71.50 263 TYR A O 1
ATOM 2132 N N . ILE A 1 264 ? 5.918 10.729 16.421 1.00 69.06 264 ILE A N 1
ATOM 2133 C CA . ILE A 1 264 ? 5.866 12.144 16.830 1.00 69.06 264 ILE A CA 1
ATOM 2134 C C . ILE A 1 264 ? 7.260 12.657 17.216 1.00 69.06 264 ILE A C 1
ATOM 2136 O O . ILE A 1 264 ? 7.659 13.745 16.808 1.00 69.06 264 ILE A O 1
ATOM 2140 N N . ASN A 1 265 ? 8.027 11.883 17.986 1.00 68.44 265 ASN A N 1
ATOM 2141 C CA . ASN A 1 265 ? 9.376 12.270 18.399 1.00 68.44 265 ASN A CA 1
ATOM 2142 C C . ASN A 1 265 ? 10.354 12.323 17.219 1.00 68.44 265 ASN A C 1
ATOM 2144 O O . ASN A 1 265 ? 11.219 13.196 17.187 1.00 68.44 265 ASN A O 1
ATOM 2148 N N . MET A 1 266 ? 10.207 11.426 16.241 1.00 70.19 266 MET A N 1
ATOM 2149 C CA . MET A 1 266 ? 10.963 11.475 14.989 1.00 70.19 266 MET A CA 1
ATOM 2150 C C . MET A 1 266 ? 10.678 12.770 14.222 1.00 70.19 266 MET A C 1
ATOM 2152 O O . MET A 1 266 ? 11.618 13.412 13.761 1.00 70.19 266 MET A O 1
ATOM 2156 N N . ILE A 1 267 ? 9.410 13.183 14.126 1.00 65.00 267 ILE A N 1
ATOM 2157 C CA . ILE A 1 267 ? 9.041 14.461 13.499 1.00 65.00 267 ILE A CA 1
ATOM 2158 C C . ILE A 1 267 ? 9.655 15.635 14.271 1.00 65.00 267 ILE A C 1
ATOM 2160 O O . ILE A 1 267 ? 10.291 16.494 13.670 1.00 65.00 267 ILE A O 1
ATOM 2164 N N . LYS A 1 268 ? 9.546 15.645 15.607 1.00 61.19 268 LYS A N 1
ATOM 2165 C CA . LYS A 1 268 ? 10.113 16.712 16.451 1.00 61.19 268 LYS A CA 1
ATOM 2166 C C . LYS A 1 268 ? 11.622 16.882 16.264 1.00 61.19 268 LYS A C 1
ATOM 2168 O O . LYS A 1 268 ? 12.082 18.010 16.175 1.00 61.19 268 LYS A O 1
ATOM 2173 N N . LYS A 1 269 ? 12.380 15.783 16.176 1.00 59.31 269 LYS A N 1
ATOM 2174 C CA . LYS A 1 269 ? 13.838 15.811 15.945 1.00 59.31 269 LYS A CA 1
ATOM 2175 C C . LYS A 1 269 ? 14.239 16.270 14.542 1.00 59.31 269 LYS A C 1
ATOM 2177 O O . LYS A 1 269 ? 15.387 16.632 14.347 1.00 59.31 269 LYS A O 1
ATOM 2182 N N . ARG A 1 270 ? 13.337 16.189 13.563 1.00 46.47 270 ARG A N 1
ATOM 2183 C CA . ARG A 1 270 ? 13.582 16.658 12.191 1.00 46.47 270 ARG A CA 1
ATOM 2184 C C . ARG A 1 270 ? 13.292 18.150 12.014 1.00 46.47 270 ARG A C 1
ATOM 2186 O O . ARG A 1 270 ? 13.779 18.735 11.055 1.00 46.47 270 ARG A O 1
ATOM 2193 N N . ASN A 1 271 ? 12.516 18.738 12.926 1.00 44.53 271 ASN A N 1
ATOM 2194 C CA . ASN A 1 271 ? 12.050 20.125 12.857 1.00 44.53 271 ASN A CA 1
ATOM 2195 C C . ASN A 1 271 ? 12.727 21.059 13.881 1.00 44.53 271 ASN A C 1
ATOM 2197 O O . ASN A 1 271 ? 12.367 22.234 13.939 1.00 44.53 271 ASN A O 1
ATOM 2201 N N . GLY A 1 272 ? 13.646 20.550 14.706 1.00 42.06 272 GLY A N 1
ATOM 2202 C CA . GLY A 1 272 ? 14.457 21.327 15.650 1.00 42.06 272 GLY A CA 1
ATOM 2203 C C . GLY A 1 272 ? 15.928 21.192 15.314 1.00 42.06 272 GLY A C 1
ATOM 2204 O O . GLY A 1 272 ? 16.631 22.216 15.426 1.00 42.06 272 GLY A O 1
#

Sequence (272 aa):
MNSYFIYHSEKFQGPFSTEEIASLLRQNVVTVQEYLYDLQFRCIFQIGEIEDFKNFLPPAPPAFRPHEDYLVCRNNVIEGPFRKEKISAMLKNKKLLAYDYVTSWGETSWMIINNIPEFKDFLIPAPEEKSLNFYNTMEEGKEINTIVRQDLIKDIQLTPGIIRKNPRTPYSSTAAVIHNDKSYIGQCTTLSISGCFVQTQTGPFKTGDEITVIIRPDTIDMQIEAQAKIMSLNDGNIKGVGVQFLSLSNEVRMEIQKFVNRYINMIKKRNG

Mean predicted aligned error: 19.63 Å

Secondary structure (DSSP, 8-state):
---EEEEETTEEEEEE-HHHHHHHHHTTSS-TTSEEEETTTTEEEEGGGSGGGGGGSPP------TTTEEEEEETTEEEEEEEHHHHHHHHHTTSS-TTSEEEETT-SS-EEGGGSGGGGGGSPPPPPP---------BTTB-------GGGTGGG-SSTT---SSPPEEEEEEEEEEETTEEEEEEEEEEETTEEEEEE---S--TT-EEEEEEE-SSSSS-EEEEEEEEEEE-SSS-EEEEEEEE--HHHHHHHHHHHHHHHHHHHHH--

Foldseek 3Di:
DKFKWWCDPNDTDDRDDLVRVVVCLVVVVDAQQTWIQTPVVRDIDRNCVDPSCVVSPDPDPDPQDAPQFKWWADPNDTDDRDGLVVVLVCLLVVVDDQQTWIDGPPDPDIDRNVLDPSNVVSHDDDDDDDDDDDDFDDDDPDGDPPPPDVVLQVVQPPDPPDRDPWGKDFAWFWKWKAAPNDTWIFTFGIDTLFWTKTQTPDDPDDQFGWIWMWTDHPPFPDIWIFTWGFHDADPPPRGTTTITGPDGDPVNSVRRVVVSVVRSVVVVVSVD

Nearest PDB structures (foldseek):
  4rt1-assembly1_A  TM=8.101E-01  e=1.099E-06  Pseudomonas aeruginosa PAO1
  4rt0-assembly1_A  TM=7.951E-01  e=1.099E-06  Pseudomonas aeruginosa PAO1
  5y4r-assembly1_D  TM=8.690E-01  e=1.925E-05  Pseudomonas aeruginosa PAO1
  4xrn-assembly2_B  TM=7.828E-01  e=8.431E-06  Pseudomonas aeruginosa PAO1
  7z3c-assembly1_A  TM=6.087E-01  e=2.075E-03  Myxococcus xanthus

Solvent-accessible surface area (backbone atoms only — not comparable to full-atom values): 16153 Å² total; per-residue (Å²): 130,72,45,30,28,38,52,52,95,95,39,78,45,70,79,34,43,69,69,55,50,55,48,34,47,75,68,65,76,47,58,53,84,34,37,29,35,36,68,88,80,72,45,77,43,46,41,46,77,39,77,94,37,44,86,71,46,74,77,76,70,78,79,82,45,76,81,56,29,30,38,34,39,51,95,90,43,79,47,70,79,34,41,61,70,55,52,47,51,29,34,68,68,64,76,39,56,59,78,31,32,33,32,43,63,93,56,95,55,78,39,45,39,62,76,37,77,91,47,45,91,51,56,80,82,79,86,87,87,82,87,90,86,88,86,89,77,86,58,92,96,51,89,66,88,72,85,74,62,65,80,72,51,60,86,44,41,96,47,95,90,58,92,66,96,63,62,52,38,83,37,80,30,50,25,36,42,35,49,94,96,41,77,45,65,30,36,27,50,30,39,34,78,54,28,38,30,36,38,24,75,90,63,100,75,53,73,68,41,73,31,40,38,40,36,53,45,86,88,46,101,54,72,42,61,28,43,24,32,30,73,39,77,37,85,61,99,67,35,24,41,32,35,34,50,76,44,66,53,70,67,55,44,50,53,45,43,52,51,49,49,51,53,53,50,54,52,52,66,72,76,109

pLDDT: mean 72.14, std 19.58, range [26.34, 95.19]

Radius of gyration: 25.81 Å; Cα contacts (8 Å, |Δi|>4): 427; chains: 1; bounding box: 44×60×80 Å